Protein AF-A0A2R8FAB8-F1 (afdb_monomer)

Nearest PDB structures (foldseek):
  7tvb-assembly1_A  TM=4.512E-01  e=1.688E+00  Homo sapiens
  6mbz-assembly1_A  TM=2.996E-01  e=1.853E+00  Homo sapiens
  6xz6-assembly2_C  TM=2.967E-01  e=2.820E+00  Trypanosoma brucei brucei TREU927
  1g73-assembly2_B  TM=3.629E-01  e=8.642E+00  Homo sapiens
  7a0g-assembly1_DDD  TM=2.152E-01  e=8.642E+00  Serratia marcescens

Foldseek 3Di:
DDDDDPDPPPPPPPQDADDLVRLVVLVVLLVVLCVVLVVLLVVLVVLLVQLVVLVVQLVVCVVPPDPPDDNVPRRCVPRVVVSVCCCVVRNVVSNVSSVVSVVSSVVSLLSLLSNLLSVLVVVQVPDPHRDALQVSLVCCLPPSDRPPDDLVSLLVSLVSNLVPQDDCPDPPHDPNSVSNNSSSVVNSVCSPDDPVRVVVVVVVVVVVVVVVVVVVVD

pLDDT: mean 86.24, std 13.83, range [35.22, 96.88]

Organism: NCBI:txid1967782

Structure (mmCIF, N/CA/C/O backbone):
data_AF-A0A2R8FAB8-F1
#
_entry.id   AF-A0A2R8FAB8-F1
#
loop_
_atom_site.group_PDB
_atom_site.id
_atom_site.type_symbol
_atom_site.label_atom_id
_atom_site.label_alt_id
_atom_site.label_comp_id
_atom_site.label_asym_id
_atom_site.label_entity_id
_atom_site.label_seq_id
_atom_site.pdbx_PDB_ins_code
_atom_site.Cartn_x
_atom_site.Cartn_y
_atom_site.Cartn_z
_atom_site.occupancy
_atom_site.B_iso_or_equiv
_atom_site.auth_seq_id
_atom_site.auth_comp_id
_atom_site.auth_asym_id
_atom_site.auth_atom_id
_atom_site.pdbx_PDB_model_num
ATOM 1 N N . MET A 1 1 ? -48.109 36.298 0.499 1.00 40.44 1 MET A N 1
ATOM 2 C CA . MET A 1 1 ? -46.654 36.026 0.483 1.00 40.44 1 MET A CA 1
ATOM 3 C C . MET A 1 1 ? -46.392 34.860 1.421 1.00 40.44 1 MET A C 1
ATOM 5 O O . MET A 1 1 ? -46.511 35.024 2.625 1.00 40.44 1 MET A O 1
ATOM 9 N N . SER A 1 2 ? -46.184 33.667 0.863 1.00 39.06 2 SER A N 1
ATOM 10 C CA . SER A 1 2 ? -46.007 32.424 1.622 1.00 39.06 2 SER A CA 1
ATOM 11 C C . SER A 1 2 ? -44.523 32.219 1.913 1.00 39.06 2 SER A C 1
ATOM 13 O O . SER A 1 2 ? -43.733 32.092 0.981 1.00 39.06 2 SER A O 1
ATOM 15 N N . LEU A 1 3 ? -44.153 32.201 3.193 1.00 43.06 3 LEU A N 1
ATOM 16 C CA . LEU A 1 3 ? -42.821 31.818 3.657 1.00 43.06 3 LEU A CA 1
ATOM 17 C C . LEU A 1 3 ? -42.655 30.308 3.446 1.00 43.06 3 LEU A C 1
ATOM 19 O O . LEU A 1 3 ? -43.281 29.509 4.138 1.00 43.06 3 LEU A O 1
ATOM 23 N N . GLN A 1 4 ? -41.842 29.913 2.467 1.00 42.16 4 GLN A N 1
ATOM 24 C CA . GLN A 1 4 ? -41.362 28.535 2.378 1.00 42.16 4 GLN A CA 1
ATOM 25 C C . GLN A 1 4 ? -40.338 28.295 3.499 1.00 42.16 4 GLN A C 1
ATOM 27 O O . GLN A 1 4 ? -39.448 29.128 3.688 1.00 42.16 4 GLN A O 1
ATOM 32 N N . PRO A 1 5 ? -40.425 27.181 4.243 1.00 45.69 5 PRO A N 1
ATOM 33 C CA . PRO A 1 5 ? -39.396 26.835 5.208 1.00 45.69 5 PRO A CA 1
ATOM 34 C C . PRO A 1 5 ? -38.133 26.381 4.465 1.00 45.69 5 PRO A C 1
ATOM 36 O O . PRO A 1 5 ? -38.195 25.510 3.596 1.00 45.69 5 PRO A O 1
ATOM 39 N N . LEU A 1 6 ? -36.982 26.963 4.822 1.00 39.81 6 LEU A N 1
ATOM 40 C CA . LEU A 1 6 ? -35.672 26.446 4.428 1.00 39.81 6 LEU A CA 1
ATOM 41 C C . LEU A 1 6 ? -35.536 25.018 4.966 1.00 39.81 6 LEU A C 1
ATOM 43 O O . LEU A 1 6 ? -35.333 24.806 6.161 1.00 39.81 6 LEU A O 1
ATOM 47 N N . ILE A 1 7 ? -35.635 24.041 4.071 1.00 40.34 7 ILE A N 1
ATOM 48 C CA . ILE A 1 7 ? -35.189 22.677 4.326 1.00 40.34 7 ILE A CA 1
ATOM 49 C C . ILE A 1 7 ? -33.664 22.753 4.475 1.00 40.34 7 ILE A C 1
ATOM 51 O O . ILE A 1 7 ? -32.995 23.176 3.527 1.00 40.34 7 ILE A O 1
ATOM 55 N N . PRO A 1 8 ? -33.072 22.378 5.620 1.00 39.25 8 PRO A N 1
ATOM 56 C CA . PRO A 1 8 ? -31.629 22.260 5.690 1.00 39.25 8 PRO A CA 1
ATOM 57 C C . PRO A 1 8 ? -31.215 21.093 4.789 1.00 39.25 8 PRO A C 1
ATOM 59 O O . PRO A 1 8 ? -31.550 19.939 5.067 1.00 39.25 8 PRO A O 1
ATOM 62 N N . LEU A 1 9 ? -30.484 21.389 3.707 1.00 36.47 9 LEU A N 1
ATOM 63 C CA . LEU A 1 9 ? -29.701 20.385 2.991 1.00 36.47 9 LEU A CA 1
ATOM 64 C C . LEU A 1 9 ? -28.661 19.842 3.973 1.00 36.47 9 LEU A C 1
ATOM 66 O O . LEU A 1 9 ? -27.568 20.383 4.125 1.00 36.47 9 LEU A O 1
ATOM 70 N N . THR A 1 10 ? -29.009 18.766 4.666 1.00 35.22 10 THR A N 1
ATOM 71 C CA . THR A 1 10 ? -27.994 17.872 5.205 1.00 35.22 10 THR A CA 1
ATOM 72 C C . THR A 1 10 ? -27.324 17.232 3.994 1.00 35.22 10 THR A C 1
ATOM 74 O O . THR A 1 10 ? -28.021 16.639 3.167 1.00 35.22 10 THR A O 1
ATOM 77 N N . PRO A 1 11 ? -25.998 17.364 3.817 1.00 37.75 11 PRO A N 1
ATOM 78 C CA . PRO A 1 11 ? -25.326 16.610 2.783 1.00 37.75 11 PRO A CA 1
ATOM 79 C C . PRO A 1 11 ? -25.441 15.150 3.207 1.00 37.75 11 PRO A C 1
ATOM 81 O O . PRO A 1 11 ? -24.800 14.711 4.163 1.00 37.75 11 PRO A O 1
ATOM 84 N N . VAL A 1 12 ? -26.306 14.400 2.528 1.00 37.16 12 VAL A N 1
ATOM 85 C CA . VAL A 1 12 ? -26.276 12.943 2.572 1.00 37.16 12 VAL A CA 1
ATOM 86 C C . VAL A 1 12 ? -24.953 12.566 1.923 1.00 37.16 12 VAL A C 1
ATOM 88 O O . VAL A 1 12 ? -24.850 12.437 0.705 1.00 37.16 12 VAL A O 1
ATOM 91 N N . VAL A 1 13 ? -23.899 12.484 2.736 1.00 43.75 13 VAL A N 1
ATOM 92 C CA . VAL A 1 13 ? -22.636 11.897 2.315 1.00 43.75 13 VAL A CA 1
ATOM 93 C C . VAL A 1 13 ? -22.976 10.441 2.049 1.00 43.75 13 VAL A C 1
ATOM 95 O O . VAL A 1 13 ? -23.137 9.654 2.983 1.00 43.75 13 VAL A O 1
ATOM 98 N N . ASN A 1 14 ? -23.173 10.106 0.777 1.00 40.25 14 ASN A N 1
ATOM 99 C CA . ASN A 1 14 ? -23.334 8.737 0.323 1.00 40.25 14 ASN A CA 1
ATOM 100 C C . ASN A 1 14 ? -21.971 8.068 0.530 1.00 4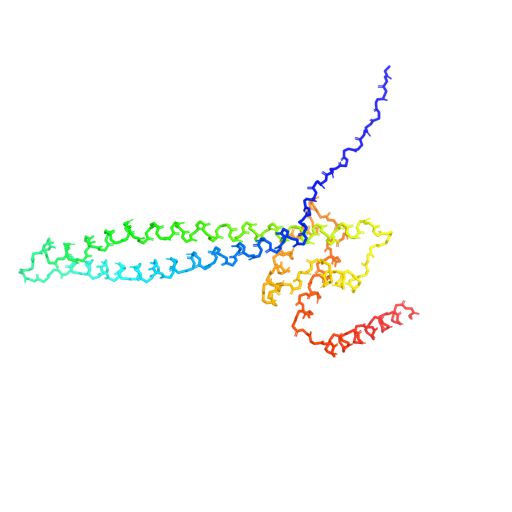0.25 14 ASN A C 1
ATOM 102 O O . ASN A 1 14 ? -21.082 8.114 -0.317 1.00 40.25 14 ASN A O 1
ATOM 106 N N . ARG A 1 15 ? -21.735 7.620 1.762 1.00 56.41 15 ARG A N 1
ATOM 107 C CA . ARG A 1 15 ? -20.476 7.023 2.178 1.00 56.41 15 ARG A CA 1
ATOM 108 C C . ARG A 1 15 ? -20.501 5.594 1.696 1.00 56.41 15 ARG A C 1
ATOM 110 O O . ARG A 1 15 ? -21.097 4.747 2.349 1.00 56.41 15 ARG A O 1
ATOM 117 N N . ASP A 1 16 ? -19.874 5.344 0.558 1.00 69.81 16 ASP A N 1
ATOM 118 C CA . ASP A 1 16 ? -19.682 3.980 0.089 1.00 69.81 16 ASP A CA 1
ATOM 119 C C . ASP A 1 16 ? -18.951 3.171 1.173 1.00 69.81 16 ASP A C 1
ATOM 121 O O . ASP A 1 16 ? -17.855 3.525 1.631 1.00 69.81 16 ASP A O 1
ATOM 125 N N . PHE A 1 17 ? -19.601 2.092 1.610 1.00 78.88 17 PHE A N 1
ATOM 126 C CA . PHE A 1 17 ? -19.030 1.080 2.487 1.00 78.88 17 PHE A CA 1
ATOM 127 C C . PHE A 1 17 ? -18.729 -0.141 1.632 1.00 78.88 17 PHE A C 1
ATOM 129 O O . PHE A 1 17 ? -19.625 -0.672 0.982 1.00 78.88 17 PHE A O 1
ATOM 136 N N . LEU A 1 18 ? -17.482 -0.599 1.654 1.00 87.44 18 LEU A N 1
ATOM 137 C CA . LEU A 1 18 ? -17.143 -1.886 1.071 1.00 87.44 18 LEU A CA 1
ATOM 138 C C . LEU A 1 18 ? -17.579 -2.994 2.023 1.00 87.44 18 LEU A C 1
ATOM 140 O O . LEU A 1 18 ? -17.260 -2.970 3.217 1.00 87.44 18 LEU A O 1
ATOM 144 N N . THR A 1 19 ? -18.252 -3.990 1.468 1.00 89.75 19 THR A N 1
ATOM 145 C CA . THR A 1 19 ? -18.496 -5.273 2.128 1.00 89.75 19 THR A CA 1
ATOM 146 C C . THR A 1 19 ? -17.177 -5.993 2.429 1.00 89.75 19 THR A C 1
ATOM 148 O O . THR A 1 19 ? -16.106 -5.646 1.912 1.00 89.75 19 THR A O 1
ATOM 151 N N . LYS A 1 20 ? -17.227 -7.017 3.291 1.00 90.88 20 LYS A N 1
ATOM 152 C CA . LYS A 1 20 ? -16.039 -7.807 3.647 1.00 90.88 20 LYS A CA 1
ATOM 153 C C . LYS A 1 20 ? -15.420 -8.436 2.393 1.00 90.88 20 LYS A C 1
ATOM 155 O O . LYS A 1 20 ? -14.203 -8.418 2.222 1.00 90.88 20 LYS A O 1
ATOM 160 N N . GLU A 1 21 ? -16.269 -8.945 1.513 1.00 92.50 21 GLU A N 1
ATOM 161 C CA . GLU A 1 21 ? -15.925 -9.614 0.265 1.00 92.50 21 GLU A CA 1
ATOM 162 C C . GLU A 1 21 ? -15.237 -8.645 -0.703 1.00 92.50 21 GLU A C 1
ATOM 164 O O . GLU A 1 21 ? -14.171 -8.954 -1.232 1.00 92.50 21 GLU A O 1
ATOM 169 N N . GLU A 1 22 ? -15.770 -7.431 -0.862 1.00 93.25 22 GLU A N 1
ATOM 170 C CA . GLU A 1 22 ? -15.160 -6.401 -1.712 1.00 93.25 22 GLU A CA 1
ATOM 171 C C . GLU A 1 22 ? -13.814 -5.911 -1.170 1.00 93.25 22 GLU A C 1
ATOM 173 O O . GLU A 1 22 ? -12.892 -5.629 -1.939 1.00 93.25 22 GLU A O 1
ATOM 178 N N . LYS A 1 23 ? -13.667 -5.824 0.157 1.00 92.75 23 LYS A N 1
ATOM 179 C CA . LYS A 1 23 ? -12.387 -5.507 0.803 1.00 92.75 23 LYS A CA 1
ATOM 180 C C . LYS A 1 23 ? -11.342 -6.598 0.519 1.00 92.75 23 LYS A C 1
ATOM 182 O O . LYS A 1 23 ? -10.204 -6.277 0.164 1.00 92.75 23 LYS A O 1
ATOM 187 N N . ILE A 1 24 ? -11.729 -7.874 0.607 1.00 93.62 24 ILE A N 1
ATOM 188 C CA . ILE A 1 24 ? -10.862 -9.014 0.262 1.00 93.62 24 ILE A CA 1
ATOM 189 C C . ILE A 1 24 ? -10.480 -8.985 -1.223 1.00 93.62 24 ILE A C 1
ATOM 191 O O . ILE A 1 24 ? -9.297 -9.115 -1.539 1.00 93.62 24 ILE A O 1
ATOM 195 N N . ASP A 1 25 ? -11.438 -8.760 -2.123 1.00 94.94 25 ASP A N 1
ATOM 196 C CA . ASP A 1 25 ? -11.181 -8.633 -3.563 1.00 94.94 25 ASP A CA 1
ATOM 197 C C . ASP A 1 25 ? -10.199 -7.487 -3.858 1.00 94.94 25 ASP A C 1
ATOM 199 O O . ASP A 1 25 ? -9.205 -7.675 -4.564 1.00 94.94 25 ASP A O 1
ATOM 203 N N . CYS A 1 26 ? -10.385 -6.320 -3.231 1.00 93.50 26 CYS A N 1
ATOM 204 C CA . CYS A 1 26 ? -9.440 -5.210 -3.353 1.00 93.50 26 CYS A CA 1
ATOM 205 C C . CYS A 1 26 ? -8.031 -5.604 -2.879 1.00 93.50 26 CYS A C 1
ATOM 207 O O . CYS A 1 26 ? -7.046 -5.254 -3.530 1.00 93.50 26 CYS A O 1
ATOM 209 N N . TYR A 1 27 ? -7.907 -6.349 -1.777 1.00 94.12 27 TYR A N 1
ATOM 210 C CA . TYR A 1 27 ? -6.612 -6.833 -1.290 1.00 94.12 27 TYR A CA 1
ATOM 211 C C . TYR A 1 27 ? -5.944 -7.820 -2.258 1.00 94.12 27 TYR A C 1
ATOM 213 O O . TYR A 1 27 ? -4.747 -7.697 -2.539 1.00 94.12 27 TYR A O 1
ATOM 221 N N . GLN A 1 28 ? -6.707 -8.758 -2.820 1.00 94.62 28 GLN A N 1
ATOM 222 C CA . GLN A 1 28 ? -6.200 -9.696 -3.824 1.00 94.62 28 GLN A CA 1
ATOM 223 C C . GLN A 1 28 ? -5.750 -8.965 -5.094 1.00 94.62 28 GLN A C 1
ATOM 225 O O . GLN A 1 28 ? -4.657 -9.230 -5.605 1.00 94.62 28 GLN A O 1
ATOM 230 N N . LYS A 1 29 ? -6.530 -7.981 -5.557 1.00 94.75 29 LYS A N 1
ATOM 231 C CA . LYS A 1 29 ? -6.167 -7.115 -6.686 1.00 94.75 29 LYS A CA 1
ATOM 232 C C . LYS A 1 29 ? -4.899 -6.319 -6.406 1.00 94.75 29 LYS A C 1
ATOM 234 O O . LYS A 1 29 ? -4.009 -6.309 -7.251 1.00 94.75 29 LYS A O 1
ATOM 239 N N . VAL A 1 30 ? -4.753 -5.728 -5.218 1.00 93.44 30 VAL A N 1
ATOM 240 C CA . VAL A 1 30 ? -3.507 -5.047 -4.825 1.00 93.44 30 VAL A CA 1
ATOM 241 C C . VAL A 1 30 ? -2.313 -5.989 -4.953 1.00 93.44 30 VAL A C 1
ATOM 243 O O . VAL A 1 30 ? -1.309 -5.619 -5.560 1.00 93.44 30 VAL A O 1
ATOM 246 N N . SER A 1 31 ? -2.423 -7.206 -4.417 1.00 91.31 31 SER A N 1
ATOM 247 C CA . SER A 1 31 ? -1.354 -8.203 -4.514 1.00 91.31 31 SER A CA 1
ATOM 248 C C . SER A 1 31 ? -1.024 -8.526 -5.976 1.00 91.31 31 SER A C 1
ATOM 250 O O . SER A 1 31 ? 0.136 -8.456 -6.377 1.00 91.31 31 SER A O 1
ATOM 252 N N . SER A 1 32 ? -2.041 -8.783 -6.803 1.00 93.69 32 SER A N 1
ATOM 253 C CA . SER A 1 32 ? -1.890 -9.040 -8.243 1.00 93.69 32 SER A CA 1
ATOM 254 C C . SER A 1 32 ? -1.175 -7.899 -8.976 1.00 93.69 32 SER A C 1
ATOM 256 O O . SER A 1 32 ? -0.203 -8.132 -9.698 1.00 93.69 32 SER A O 1
ATOM 258 N N . HIS A 1 33 ? -1.598 -6.648 -8.763 1.00 92.44 33 HIS A N 1
ATOM 259 C CA . HIS A 1 33 ? -0.972 -5.497 -9.411 1.00 92.44 33 HIS A CA 1
ATOM 260 C C . HIS A 1 33 ? 0.469 -5.279 -8.940 1.00 92.44 33 HIS A C 1
ATOM 262 O O . HIS A 1 33 ? 1.308 -4.917 -9.763 1.00 92.44 33 HIS A O 1
ATOM 268 N N . LEU A 1 34 ? 0.783 -5.541 -7.666 1.00 89.94 34 LEU A N 1
ATOM 269 C CA . LEU A 1 34 ? 2.161 -5.500 -7.169 1.00 89.94 34 LEU A CA 1
ATOM 270 C C . LEU A 1 34 ? 3.031 -6.564 -7.845 1.00 89.94 34 LEU A C 1
ATOM 272 O O . LEU A 1 34 ? 4.114 -6.239 -8.324 1.00 89.94 34 LEU A O 1
ATOM 276 N N . TRP A 1 35 ? 2.545 -7.803 -7.948 1.00 91.31 35 TRP A N 1
ATOM 277 C CA . TRP A 1 35 ? 3.277 -8.900 -8.590 1.00 91.31 35 TRP A CA 1
ATOM 278 C C . TRP A 1 35 ? 3.488 -8.700 -10.094 1.00 91.31 35 TRP A C 1
ATOM 280 O O . TRP A 1 35 ? 4.467 -9.202 -10.636 1.00 91.31 35 TRP A O 1
ATOM 290 N N . ARG A 1 36 ? 2.616 -7.944 -10.768 1.00 90.94 36 ARG A N 1
ATOM 291 C CA . ARG A 1 36 ? 2.768 -7.607 -12.194 1.00 90.94 36 ARG A CA 1
ATOM 292 C C . ARG A 1 36 ? 3.621 -6.361 -12.430 1.00 90.94 36 ARG A C 1
ATOM 294 O O . ARG A 1 36 ? 4.444 -6.350 -13.340 1.00 90.94 36 ARG A O 1
ATOM 301 N N . GLY A 1 37 ? 3.433 -5.316 -11.626 1.00 91.25 37 GLY A N 1
ATOM 302 C CA . GLY A 1 37 ? 4.106 -4.028 -11.809 1.00 91.25 37 GLY A CA 1
ATOM 303 C C . GLY A 1 37 ? 5.525 -3.979 -11.242 1.00 91.25 37 GLY A C 1
ATOM 304 O O . GLY A 1 37 ? 6.394 -3.345 -11.837 1.00 91.25 37 GLY A O 1
ATOM 305 N N . ALA A 1 38 ? 5.793 -4.650 -10.115 1.00 92.19 38 ALA A N 1
ATOM 306 C CA . ALA A 1 38 ? 7.100 -4.574 -9.459 1.00 92.19 38 ALA A CA 1
ATOM 307 C C . ALA A 1 38 ? 8.241 -5.181 -10.297 1.00 92.19 38 ALA A C 1
ATOM 309 O O . ALA A 1 38 ? 9.268 -4.514 -10.424 1.00 92.19 38 ALA A O 1
ATOM 310 N N . PRO A 1 39 ? 8.093 -6.365 -10.930 1.00 94.94 39 PRO A N 1
ATOM 311 C CA . PRO A 1 39 ? 9.134 -6.889 -11.813 1.00 94.94 39 PRO A CA 1
ATOM 312 C C . PRO A 1 39 ? 9.422 -5.950 -12.988 1.00 94.94 39 PRO A C 1
ATOM 314 O O . PRO A 1 39 ? 10.584 -5.687 -13.282 1.00 94.94 39 PRO A O 1
ATOM 317 N N . ALA A 1 40 ? 8.381 -5.374 -13.600 1.00 92.94 40 ALA A N 1
ATOM 318 C CA . ALA A 1 40 ? 8.538 -4.415 -14.691 1.00 92.94 40 ALA A CA 1
ATOM 319 C C . ALA A 1 40 ? 9.322 -3.166 -14.253 1.00 92.94 40 ALA A C 1
ATOM 321 O O . ALA A 1 40 ? 10.225 -2.737 -14.967 1.00 92.94 40 ALA A O 1
ATOM 322 N N . ALA A 1 41 ? 9.041 -2.632 -13.058 1.00 94.00 41 ALA A N 1
ATOM 323 C CA . ALA A 1 41 ? 9.785 -1.506 -12.490 1.00 94.00 41 ALA A CA 1
ATOM 324 C C . ALA A 1 41 ? 11.265 -1.848 -12.247 1.00 94.00 41 ALA A C 1
ATOM 326 O O . ALA A 1 41 ? 12.145 -1.053 -12.568 1.00 94.00 41 ALA A O 1
ATOM 327 N N . ILE A 1 42 ? 11.544 -3.038 -11.700 1.00 95.88 42 ILE A N 1
ATOM 328 C CA . ILE A 1 42 ? 12.913 -3.503 -11.428 1.00 95.88 42 ILE A CA 1
ATOM 329 C C . ILE A 1 42 ? 13.687 -3.666 -12.740 1.00 95.88 42 ILE A C 1
ATOM 331 O O . ILE A 1 42 ? 14.794 -3.145 -12.864 1.00 95.88 42 ILE A O 1
ATOM 335 N N . CYS A 1 43 ? 13.099 -4.330 -13.739 1.00 95.62 43 CYS A N 1
ATOM 336 C CA . CYS A 1 43 ? 13.709 -4.480 -15.059 1.00 95.62 43 CYS A CA 1
ATOM 337 C C . CYS A 1 43 ? 13.962 -3.122 -15.725 1.00 95.62 43 CYS A C 1
ATOM 339 O O . CYS A 1 43 ? 15.053 -2.898 -16.247 1.00 95.62 43 CYS A O 1
ATOM 341 N N . ALA A 1 44 ? 12.996 -2.199 -15.661 1.00 95.00 44 ALA A N 1
ATOM 342 C CA . ALA A 1 44 ? 13.158 -0.850 -16.194 1.00 95.00 44 ALA A CA 1
ATOM 343 C C . ALA A 1 44 ? 14.315 -0.103 -15.519 1.00 95.00 44 ALA A C 1
ATOM 345 O O . ALA A 1 44 ? 15.111 0.529 -16.207 1.00 95.00 44 ALA A O 1
ATOM 346 N N . ALA A 1 45 ? 14.441 -0.203 -14.191 1.00 96.25 45 ALA A N 1
ATOM 347 C CA . ALA A 1 45 ? 15.515 0.438 -13.439 1.00 96.25 45 ALA A CA 1
ATOM 348 C C . ALA A 1 45 ? 16.896 -0.126 -13.804 1.00 96.25 45 ALA A C 1
ATOM 350 O O . ALA A 1 45 ? 17.828 0.641 -14.030 1.00 96.25 45 ALA A O 1
ATOM 351 N N . ILE A 1 46 ? 17.023 -1.452 -13.918 1.00 96.88 46 ILE A N 1
ATOM 352 C CA . ILE A 1 46 ? 18.276 -2.104 -14.327 1.00 96.88 46 ILE A CA 1
ATOM 353 C C . ILE A 1 46 ? 18.680 -1.648 -15.735 1.00 96.88 46 ILE A C 1
ATOM 355 O O . ILE A 1 46 ? 19.809 -1.211 -15.946 1.00 96.88 46 ILE A O 1
ATOM 359 N N . LEU A 1 47 ? 17.751 -1.694 -16.695 1.00 96.12 47 LEU A N 1
ATOM 360 C CA . LEU A 1 47 ? 18.012 -1.264 -18.071 1.00 96.12 47 LEU A CA 1
ATOM 361 C C . LEU A 1 47 ? 18.339 0.228 -18.166 1.00 96.12 47 LEU A C 1
ATOM 363 O O . LEU A 1 47 ? 19.213 0.614 -18.940 1.00 96.12 47 LEU A O 1
ATOM 367 N N . LEU A 1 48 ? 17.683 1.064 -17.358 1.00 95.69 48 LEU A N 1
ATOM 368 C CA . LEU A 1 48 ? 17.980 2.491 -17.283 1.00 95.69 48 LEU A CA 1
ATOM 369 C C . LEU A 1 48 ? 19.423 2.739 -16.835 1.00 95.69 48 LEU A C 1
ATOM 371 O O . LEU A 1 48 ? 20.094 3.582 -17.422 1.00 95.69 48 LEU A O 1
ATOM 375 N N . VAL A 1 49 ? 19.918 1.990 -15.845 1.00 96.19 49 VAL A N 1
ATOM 376 C CA . VAL A 1 49 ? 21.315 2.091 -15.397 1.00 96.19 49 VAL A CA 1
ATOM 377 C C . VAL A 1 49 ? 22.273 1.779 -16.547 1.00 96.19 49 VAL A C 1
ATOM 379 O O . VAL A 1 49 ? 23.190 2.559 -16.793 1.00 96.19 49 VAL A O 1
ATOM 382 N N . PHE A 1 50 ? 22.032 0.708 -17.309 1.00 93.31 50 PHE A N 1
ATOM 383 C CA . PHE A 1 50 ? 22.844 0.395 -18.490 1.00 93.31 50 PHE A CA 1
ATOM 384 C C . PHE A 1 50 ? 22.782 1.489 -19.562 1.00 93.31 50 PHE A C 1
ATOM 386 O O . PHE A 1 50 ? 23.823 1.857 -20.104 1.00 93.31 50 PHE A O 1
ATOM 393 N N . CYS A 1 51 ? 21.599 2.057 -19.825 1.00 93.31 51 CYS A N 1
ATOM 394 C CA . CYS A 1 51 ? 21.460 3.182 -20.753 1.00 93.31 51 CYS A CA 1
ATOM 395 C C . CYS A 1 51 ? 22.287 4.383 -20.283 1.00 93.31 51 CYS A C 1
ATOM 397 O O . CYS A 1 51 ? 23.009 4.972 -21.078 1.00 93.31 51 CYS A O 1
ATOM 399 N N . ILE A 1 52 ? 22.224 4.728 -18.993 1.00 94.38 52 ILE A N 1
ATOM 400 C CA . ILE A 1 52 ? 22.998 5.834 -18.414 1.00 94.38 52 ILE A CA 1
ATOM 401 C C . ILE A 1 52 ? 24.500 5.589 -18.588 1.00 94.38 52 ILE A C 1
ATOM 403 O O . ILE A 1 52 ? 25.206 6.493 -19.028 1.00 94.38 52 ILE A O 1
ATOM 407 N N . PHE A 1 53 ? 24.989 4.378 -18.307 1.00 94.31 53 PHE A N 1
ATOM 408 C CA . PHE A 1 53 ? 26.395 4.036 -18.539 1.00 94.31 53 PHE A CA 1
ATOM 409 C C . PHE A 1 53 ? 26.794 4.192 -20.009 1.00 94.31 53 PHE A C 1
ATOM 411 O O . PHE A 1 53 ? 27.814 4.817 -20.292 1.00 94.31 53 PHE A O 1
ATOM 418 N N . GLY A 1 54 ? 25.983 3.684 -20.941 1.00 91.12 54 GLY A N 1
ATOM 419 C CA . GLY A 1 54 ? 26.239 3.826 -22.375 1.00 91.12 54 GLY A CA 1
ATOM 420 C C . GLY A 1 54 ? 26.227 5.285 -22.842 1.00 91.12 54 GLY A C 1
ATOM 421 O O . GLY A 1 54 ? 27.104 5.692 -23.601 1.00 91.12 54 GLY A O 1
ATOM 422 N N . PHE A 1 55 ? 25.307 6.104 -22.325 1.00 91.06 55 PHE A N 1
ATOM 423 C CA . PHE A 1 55 ? 25.281 7.545 -22.587 1.00 91.06 55 PHE A CA 1
ATOM 424 C C . PHE A 1 55 ? 26.516 8.262 -22.051 1.00 91.06 55 PHE A C 1
ATOM 426 O O . PHE A 1 55 ? 27.090 9.077 -22.767 1.00 91.06 55 PHE A O 1
ATOM 433 N N . ILE A 1 56 ? 26.935 7.968 -20.817 1.00 91.62 56 ILE A N 1
ATOM 434 C CA . ILE A 1 56 ? 28.117 8.591 -20.210 1.00 91.62 56 ILE A CA 1
ATOM 435 C C . ILE A 1 56 ? 29.375 8.205 -20.990 1.00 91.62 56 ILE A C 1
ATOM 437 O O . ILE A 1 56 ? 30.148 9.086 -21.354 1.00 91.62 56 ILE A O 1
ATOM 441 N N . LEU A 1 57 ? 29.563 6.917 -21.293 1.00 89.06 57 LEU A N 1
ATOM 442 C CA . LEU A 1 57 ? 30.705 6.446 -22.081 1.00 89.06 57 LEU A CA 1
ATOM 443 C C . LEU A 1 57 ? 30.726 7.086 -23.471 1.00 89.06 57 LEU A C 1
ATOM 445 O O . LEU A 1 57 ? 31.753 7.625 -23.879 1.00 89.06 57 LEU A O 1
ATOM 449 N N . GLY A 1 58 ? 29.583 7.104 -24.162 1.00 87.06 58 GLY A N 1
ATOM 450 C CA . GLY A 1 58 ? 29.452 7.768 -25.456 1.00 87.06 58 GLY A CA 1
ATOM 451 C C . GLY A 1 58 ? 29.767 9.264 -25.382 1.00 87.06 58 GLY A C 1
ATOM 452 O O . GLY A 1 58 ? 30.514 9.773 -26.210 1.00 87.06 58 GLY A O 1
ATOM 453 N N . ALA A 1 59 ? 29.261 9.971 -24.369 1.00 86.94 59 ALA A N 1
ATOM 454 C CA . ALA A 1 59 ? 29.513 11.400 -24.186 1.00 86.94 59 ALA A CA 1
ATOM 455 C C . ALA A 1 59 ? 30.990 11.711 -23.887 1.00 86.94 59 ALA A C 1
ATOM 457 O O . ALA A 1 59 ? 31.534 12.667 -24.437 1.00 86.94 59 ALA A O 1
ATOM 458 N N . VAL A 1 60 ? 31.655 10.897 -23.059 1.00 87.88 60 VAL A N 1
ATOM 459 C CA . VAL A 1 60 ? 33.092 11.039 -22.768 1.00 87.88 60 VAL A CA 1
ATOM 460 C C . VAL A 1 60 ? 33.923 10.828 -24.033 1.00 87.88 60 VAL A C 1
ATOM 462 O O . VAL A 1 60 ? 34.788 11.647 -24.336 1.00 87.88 60 VAL A O 1
ATOM 465 N N . LEU A 1 61 ? 33.626 9.780 -24.805 1.00 85.44 61 LEU A N 1
ATOM 466 C CA . LEU A 1 61 ? 34.327 9.477 -26.056 1.00 85.44 61 LEU A CA 1
ATOM 467 C C . LEU A 1 61 ? 34.079 10.531 -27.151 1.00 85.44 61 LEU A C 1
ATOM 469 O O . LEU A 1 61 ? 34.955 10.755 -27.981 1.00 85.44 61 LEU A O 1
ATOM 473 N N . LEU A 1 62 ? 32.924 11.212 -27.145 1.00 83.50 62 LEU A N 1
ATOM 474 C CA . LEU A 1 62 ? 32.676 12.370 -28.015 1.00 83.50 62 LEU A CA 1
ATOM 475 C C . LEU A 1 62 ? 33.494 13.602 -27.607 1.00 83.50 62 LEU A C 1
ATOM 477 O O . LEU A 1 62 ? 33.930 14.355 -28.474 1.00 83.50 62 LEU A O 1
ATOM 481 N N . GLY A 1 63 ? 33.667 13.833 -26.303 1.00 81.25 63 GLY A N 1
ATOM 482 C CA . GLY A 1 63 ? 34.398 14.990 -25.777 1.00 81.25 63 GLY A CA 1
ATOM 483 C C . GLY A 1 63 ? 35.921 14.859 -25.864 1.00 81.25 63 GLY A C 1
ATOM 484 O O . GLY A 1 63 ? 36.613 15.870 -25.944 1.00 81.25 63 GLY A O 1
ATOM 485 N N . ALA A 1 64 ? 36.436 13.629 -25.868 1.00 78.62 64 ALA A N 1
ATOM 486 C CA . ALA A 1 64 ? 37.855 13.314 -26.009 1.00 78.62 64 ALA A CA 1
ATOM 487 C C . ALA A 1 64 ? 38.045 12.185 -27.041 1.00 78.62 64 ALA A C 1
ATOM 489 O O . ALA A 1 64 ? 38.323 11.043 -26.660 1.00 78.62 64 ALA A O 1
ATOM 490 N N . PRO A 1 65 ? 37.854 12.471 -28.343 1.00 72.88 65 PRO A N 1
ATOM 491 C CA . PRO A 1 65 ? 38.008 11.464 -29.381 1.00 72.88 65 PRO A CA 1
ATOM 492 C C . PRO A 1 65 ? 39.468 11.008 -29.441 1.00 72.88 65 PRO A C 1
ATOM 494 O O . PRO A 1 65 ? 40.387 11.824 -29.512 1.00 72.88 65 PRO A O 1
ATOM 497 N N . LEU A 1 66 ? 39.681 9.696 -29.404 1.00 74.06 66 LEU A N 1
ATOM 498 C CA . LEU A 1 66 ? 41.001 9.104 -29.605 1.00 74.06 66 LEU A CA 1
ATOM 499 C C . LEU A 1 66 ? 41.447 9.345 -31.058 1.00 74.06 66 LEU A C 1
ATOM 501 O O . LEU A 1 66 ? 40.634 9.288 -31.984 1.00 74.06 66 LEU A O 1
ATOM 505 N N . GLU A 1 67 ? 42.731 9.626 -31.272 1.00 77.50 67 GLU A N 1
ATOM 506 C CA . GLU A 1 67 ? 43.263 9.849 -32.620 1.00 77.50 67 GLU A CA 1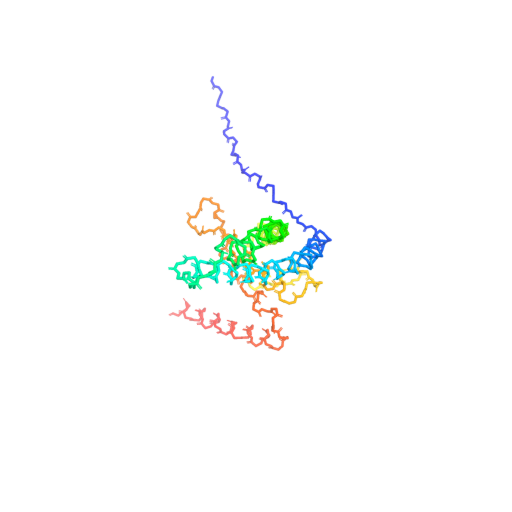
ATOM 507 C C . GLU A 1 67 ? 43.030 8.618 -33.512 1.00 77.50 67 GLU A C 1
ATOM 509 O O . GLU A 1 67 ? 43.325 7.488 -33.128 1.00 77.50 67 GLU A O 1
ATOM 514 N N . GLY A 1 68 ? 42.483 8.840 -34.711 1.00 73.94 68 GLY A N 1
ATOM 515 C CA . GLY A 1 68 ? 42.194 7.782 -35.688 1.00 73.94 68 GLY A CA 1
ATOM 516 C C . GLY A 1 68 ? 40.835 7.086 -35.539 1.00 73.94 68 GLY A C 1
ATOM 517 O O . GLY A 1 68 ? 40.515 6.240 -36.369 1.00 73.94 68 GLY A O 1
ATOM 518 N N . VAL A 1 69 ? 40.022 7.456 -34.545 1.00 75.38 69 VAL A N 1
ATOM 519 C CA . VAL A 1 69 ? 38.704 6.850 -34.286 1.00 75.38 69 VAL A CA 1
ATOM 520 C C . VAL A 1 69 ? 37.601 7.494 -35.125 1.00 75.38 69 VAL A C 1
ATOM 522 O O . VAL A 1 69 ? 37.414 8.715 -35.131 1.00 75.38 69 VAL A O 1
ATOM 525 N N . SER A 1 70 ? 36.797 6.670 -35.800 1.00 82.81 70 SER A N 1
ATOM 526 C CA . SER A 1 70 ? 35.578 7.129 -36.467 1.00 82.81 70 SER A CA 1
ATOM 527 C C . SER A 1 70 ? 34.472 7.373 -35.443 1.00 82.81 70 SER A C 1
ATOM 529 O O . SER A 1 70 ? 33.803 6.446 -34.996 1.00 82.81 70 SER A O 1
ATOM 531 N N . ILE A 1 71 ? 34.215 8.640 -35.113 1.00 82.62 71 ILE A N 1
ATOM 532 C CA . ILE A 1 71 ? 33.186 9.047 -34.139 1.00 82.62 71 ILE A CA 1
ATOM 533 C C . ILE A 1 71 ? 31.823 8.379 -34.408 1.00 82.62 71 ILE A C 1
ATOM 535 O O . ILE A 1 71 ? 31.133 7.945 -33.485 1.00 82.62 71 ILE A O 1
ATOM 539 N N . ILE A 1 72 ? 31.431 8.262 -35.678 1.00 83.19 72 ILE A N 1
ATOM 540 C CA . ILE A 1 72 ? 30.149 7.661 -36.062 1.00 83.19 72 ILE A CA 1
ATOM 541 C C . ILE A 1 72 ? 30.133 6.165 -35.730 1.00 83.19 72 ILE A C 1
ATOM 543 O O . ILE A 1 72 ? 29.238 5.711 -35.020 1.00 83.19 72 ILE A O 1
ATOM 547 N N . ASN A 1 73 ? 31.121 5.412 -36.215 1.00 83.81 73 ASN A N 1
ATOM 548 C CA . ASN A 1 73 ? 31.116 3.949 -36.139 1.00 83.81 73 ASN A CA 1
ATOM 549 C C . ASN A 1 73 ? 31.602 3.408 -34.791 1.00 83.81 73 ASN A C 1
ATOM 551 O O . ASN A 1 73 ? 31.216 2.310 -34.404 1.00 83.81 73 ASN A O 1
ATOM 555 N N . GLU A 1 74 ? 32.431 4.165 -34.079 1.00 82.19 74 GLU A N 1
ATOM 556 C CA . GLU A 1 74 ? 33.113 3.707 -32.865 1.00 82.19 74 GLU A CA 1
ATOM 557 C C . GLU A 1 74 ? 32.559 4.353 -31.589 1.00 82.19 74 GLU A C 1
ATOM 559 O O . GLU A 1 74 ? 32.768 3.826 -30.497 1.00 82.19 74 GLU A O 1
ATOM 564 N N . VAL A 1 75 ? 31.798 5.453 -31.703 1.00 81.75 75 VAL A N 1
ATOM 565 C CA . VAL A 1 75 ? 31.207 6.146 -30.545 1.00 81.75 75 VAL A CA 1
ATOM 566 C C . VAL A 1 75 ? 29.682 6.209 -30.623 1.00 81.75 75 VAL A C 1
ATOM 568 O O . VAL A 1 75 ? 28.990 5.702 -29.737 1.00 81.75 75 VAL A O 1
ATOM 571 N N . ILE A 1 76 ? 29.130 6.790 -31.691 1.00 84.19 76 ILE A N 1
ATOM 572 C CA . ILE A 1 76 ? 27.681 7.015 -31.815 1.00 84.19 76 ILE A CA 1
ATOM 573 C C . ILE A 1 76 ? 26.926 5.693 -31.994 1.00 84.19 76 ILE A C 1
ATOM 575 O O . ILE A 1 76 ? 26.000 5.407 -31.233 1.00 84.19 76 ILE A O 1
ATOM 579 N N . LEU A 1 77 ? 27.320 4.889 -32.983 1.00 86.00 77 LEU A N 1
ATOM 580 C CA . LEU A 1 77 ? 26.645 3.641 -33.337 1.00 86.00 77 LEU A CA 1
ATOM 581 C C . LEU A 1 77 ? 26.698 2.556 -32.237 1.00 86.00 77 LEU A C 1
ATOM 583 O O . LEU A 1 77 ? 25.679 1.896 -32.045 1.00 86.00 77 LEU A O 1
ATOM 587 N N . PRO A 1 78 ? 27.810 2.353 -31.501 1.00 86.88 78 PRO A N 1
ATOM 588 C CA . PRO A 1 78 ? 27.880 1.302 -30.484 1.00 86.88 78 PRO A CA 1
ATOM 589 C C . PRO A 1 78 ? 27.384 1.732 -29.098 1.00 86.88 78 PRO A C 1
ATOM 591 O O . PRO A 1 78 ? 26.917 0.879 -28.345 1.00 86.88 78 PRO A O 1
ATOM 594 N N . TRP A 1 79 ? 27.449 3.022 -28.745 1.00 88.38 79 TRP A N 1
ATOM 595 C CA . TRP A 1 79 ? 27.117 3.473 -27.386 1.00 88.38 79 TRP A CA 1
ATOM 596 C C . TRP A 1 79 ? 25.846 4.311 -27.331 1.00 88.38 79 TRP A C 1
ATOM 598 O O . TRP A 1 79 ? 24.910 3.970 -26.604 1.00 88.38 79 TRP A O 1
ATOM 608 N N . LEU A 1 80 ? 25.777 5.392 -28.112 1.00 87.94 80 LEU A N 1
ATOM 609 C CA . LEU A 1 80 ? 24.673 6.348 -28.012 1.00 87.94 80 LEU A CA 1
ATOM 610 C C . LEU A 1 80 ? 23.388 5.810 -28.641 1.00 87.94 80 LEU A C 1
ATOM 612 O O . LEU A 1 80 ? 22.348 5.814 -27.987 1.00 87.94 80 LEU A O 1
ATOM 616 N N . VAL A 1 81 ? 23.451 5.301 -29.874 1.00 91.62 81 VAL A N 1
ATOM 617 C CA . VAL A 1 81 ? 22.266 4.793 -30.584 1.00 91.62 81 VAL A CA 1
ATOM 618 C C . VAL A 1 81 ? 21.602 3.634 -29.826 1.00 91.62 81 VAL A C 1
ATOM 620 O O . VAL A 1 81 ? 20.398 3.725 -29.577 1.00 91.62 81 VAL A O 1
ATOM 623 N N . PRO A 1 82 ? 22.318 2.587 -29.370 1.00 91.00 82 PRO A N 1
ATOM 624 C CA . PRO A 1 82 ? 21.692 1.485 -28.647 1.00 91.00 82 PRO A CA 1
ATOM 625 C C . PRO A 1 82 ? 21.114 1.936 -27.304 1.00 91.00 82 PRO A C 1
ATOM 627 O O . PRO A 1 82 ? 20.024 1.502 -26.942 1.00 91.00 82 PRO A O 1
ATOM 630 N N . SER A 1 83 ? 21.777 2.862 -26.600 1.00 92.19 83 SER A N 1
ATOM 631 C CA . SER A 1 83 ? 21.268 3.414 -25.335 1.00 92.19 83 SER A CA 1
ATOM 632 C C . SER A 1 83 ? 19.972 4.202 -25.532 1.00 92.19 83 SER A C 1
ATOM 634 O O . SER A 1 83 ? 19.017 4.010 -24.779 1.00 92.19 83 SER A O 1
ATOM 636 N N . VAL A 1 84 ? 19.898 5.042 -26.573 1.00 93.75 84 VAL A N 1
ATOM 637 C CA . VAL A 1 84 ? 18.668 5.763 -26.946 1.00 93.75 84 VAL A CA 1
ATOM 638 C C . VAL A 1 84 ? 17.557 4.772 -27.299 1.00 93.75 84 VAL A C 1
ATOM 640 O O . VAL A 1 84 ? 16.435 4.903 -26.809 1.00 93.75 84 VAL A O 1
ATOM 643 N N . LEU A 1 85 ? 17.857 3.765 -28.123 1.00 94.88 85 LEU A N 1
ATOM 644 C CA . LEU A 1 85 ? 16.866 2.787 -28.572 1.00 94.88 85 LEU A CA 1
ATOM 645 C C . LEU A 1 85 ? 16.330 1.937 -27.417 1.00 94.88 85 LEU A C 1
ATOM 647 O O . LEU A 1 85 ? 15.116 1.803 -27.287 1.00 94.88 85 LEU A O 1
ATOM 651 N N . VAL A 1 86 ? 17.196 1.412 -26.545 1.00 95.12 86 VAL A N 1
ATOM 652 C CA . VAL A 1 86 ? 16.772 0.653 -25.354 1.00 95.12 86 VAL A CA 1
ATOM 653 C C . VAL A 1 86 ? 15.940 1.536 -24.426 1.00 95.12 86 VAL A C 1
ATOM 655 O O . VAL A 1 86 ? 14.910 1.092 -23.910 1.00 95.12 86 VAL A O 1
ATOM 658 N N . PHE A 1 87 ? 16.334 2.798 -24.247 1.00 95.12 87 PHE A N 1
ATOM 659 C CA . PHE A 1 87 ? 15.578 3.730 -23.422 1.00 95.12 87 PHE A CA 1
ATOM 660 C C . PHE A 1 87 ? 14.158 3.956 -23.967 1.00 95.12 87 PHE A C 1
ATOM 662 O O . PHE A 1 87 ? 13.177 3.777 -23.242 1.00 95.12 87 PHE A O 1
ATOM 669 N N . ILE A 1 88 ? 14.040 4.304 -25.251 1.00 96.38 88 ILE A N 1
ATOM 670 C CA . ILE A 1 88 ? 12.755 4.643 -25.878 1.00 96.38 88 ILE A CA 1
ATOM 671 C C . ILE A 1 88 ? 11.863 3.407 -26.027 1.00 96.38 88 ILE A C 1
ATOM 673 O O . ILE A 1 88 ? 10.675 3.472 -25.720 1.00 96.38 88 ILE A O 1
ATOM 677 N N . LEU A 1 89 ? 12.415 2.287 -26.496 1.00 96.44 89 LEU A N 1
ATOM 678 C CA . LEU A 1 89 ? 11.623 1.117 -26.879 1.00 96.44 89 LEU A CA 1
ATOM 679 C C . LEU A 1 89 ? 11.323 0.174 -25.714 1.00 96.44 89 LEU A C 1
ATOM 681 O O . LEU A 1 89 ? 10.373 -0.599 -25.800 1.00 96.44 89 LEU A O 1
ATOM 685 N N . ILE A 1 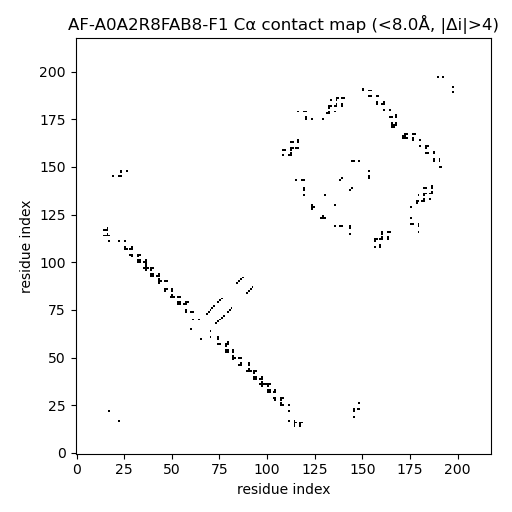90 ? 12.115 0.212 -24.638 1.00 96.00 90 ILE A N 1
ATOM 686 C CA . ILE A 1 90 ? 11.995 -0.762 -23.545 1.00 96.00 90 ILE A CA 1
ATOM 687 C C . ILE A 1 90 ? 11.796 -0.065 -22.202 1.00 96.00 90 ILE A C 1
ATOM 689 O O . ILE A 1 90 ? 10.784 -0.291 -21.536 1.00 96.00 90 ILE A O 1
ATOM 693 N N . VAL A 1 91 ? 12.729 0.803 -21.800 1.00 96.25 91 VAL A N 1
ATOM 694 C CA . VAL A 1 91 ? 12.700 1.425 -20.464 1.00 96.25 91 VAL A CA 1
ATOM 695 C C . VAL A 1 91 ? 11.444 2.272 -20.276 1.00 96.25 91 VAL A C 1
ATOM 697 O O . VAL A 1 91 ? 10.784 2.179 -19.239 1.00 96.25 91 VAL A O 1
ATOM 700 N N . LEU A 1 92 ? 11.095 3.093 -21.266 1.00 95.44 92 LEU A N 1
ATOM 701 C CA . LEU A 1 92 ? 9.957 4.001 -21.172 1.00 95.44 92 LEU A CA 1
ATOM 702 C C . LEU A 1 92 ? 8.607 3.249 -21.126 1.00 95.44 92 LEU A C 1
ATOM 704 O O . LEU A 1 92 ? 7.854 3.481 -20.175 1.00 95.44 92 LEU A O 1
ATOM 708 N N . PRO A 1 93 ? 8.308 2.283 -22.020 1.00 96.69 93 PRO A N 1
ATOM 709 C CA . PRO A 1 93 ? 7.105 1.453 -21.915 1.00 96.69 93 PRO A CA 1
ATOM 710 C C . PRO A 1 93 ? 7.002 0.666 -20.605 1.00 96.69 93 PRO A C 1
ATOM 712 O O . PRO A 1 93 ? 5.931 0.640 -19.995 1.00 96.69 93 PRO A O 1
ATOM 715 N N . LEU A 1 94 ? 8.101 0.065 -20.129 1.00 95.50 94 LEU A N 1
ATOM 716 C CA . LEU A 1 94 ? 8.100 -0.669 -18.859 1.00 95.50 94 LEU A CA 1
ATOM 717 C C . LEU A 1 94 ? 7.805 0.245 -17.668 1.00 95.50 94 LEU A C 1
ATOM 719 O O . LEU A 1 94 ? 7.055 -0.149 -16.775 1.00 95.50 94 LEU A O 1
ATOM 723 N N . ASN A 1 95 ? 8.342 1.468 -17.658 1.00 94.06 95 ASN A N 1
ATOM 724 C CA . ASN A 1 95 ? 8.037 2.447 -16.615 1.00 94.06 95 ASN A CA 1
ATOM 725 C C . ASN A 1 95 ? 6.573 2.894 -16.657 1.00 94.06 95 ASN A C 1
ATOM 727 O O . ASN A 1 95 ? 5.939 2.968 -15.606 1.00 94.06 95 ASN A O 1
ATOM 731 N N . ILE A 1 96 ? 6.012 3.148 -17.844 1.00 95.62 96 ILE A N 1
ATOM 732 C CA . ILE A 1 96 ? 4.587 3.493 -17.995 1.00 95.62 96 ILE A CA 1
ATOM 733 C C . ILE A 1 96 ? 3.706 2.352 -17.476 1.00 95.62 96 ILE A C 1
ATOM 735 O O . ILE A 1 96 ? 2.765 2.589 -16.717 1.00 95.62 96 ILE A O 1
ATOM 739 N N . TYR A 1 97 ? 4.035 1.112 -17.840 1.00 95.25 97 TYR A N 1
ATOM 740 C CA . TYR A 1 97 ? 3.327 -0.074 -17.371 1.00 95.25 97 TYR A CA 1
ATOM 741 C C . TYR A 1 97 ? 3.443 -0.250 -15.849 1.00 95.25 97 TYR A C 1
ATOM 743 O O . TYR A 1 97 ? 2.443 -0.418 -15.155 1.00 95.25 97 TYR A O 1
ATOM 751 N N . ALA A 1 98 ? 4.645 -0.144 -15.284 1.00 94.56 98 ALA A N 1
ATOM 752 C CA . ALA A 1 98 ? 4.835 -0.205 -13.837 1.00 94.56 98 ALA A CA 1
ATOM 753 C C . ALA A 1 98 ? 4.062 0.907 -13.106 1.00 94.56 98 ALA A C 1
ATOM 755 O O . ALA A 1 98 ? 3.439 0.663 -12.068 1.00 94.56 98 ALA A O 1
ATOM 756 N N . TYR A 1 99 ? 4.061 2.118 -13.667 1.00 94.88 99 TYR A N 1
ATOM 757 C CA . TYR A 1 99 ? 3.352 3.265 -13.116 1.00 94.88 99 TYR A CA 1
ATOM 758 C C . TYR A 1 99 ? 1.832 3.076 -13.137 1.00 94.88 99 TYR A C 1
ATOM 760 O O . TYR A 1 99 ? 1.174 3.392 -12.144 1.00 94.88 99 TYR A O 1
ATOM 768 N N . SER A 1 100 ? 1.262 2.520 -14.211 1.00 96.06 100 SER A N 1
ATOM 769 C CA . SER A 1 100 ? -0.180 2.247 -14.275 1.00 96.06 100 SER A CA 1
ATOM 770 C C . SER A 1 100 ? -0.603 1.261 -13.181 1.00 96.06 100 SER A C 1
ATOM 772 O O . SER A 1 100 ? -1.539 1.534 -12.429 1.00 96.06 100 SER A O 1
ATOM 774 N N . HIS A 1 101 ? 0.163 0.183 -12.987 1.00 94.69 101 HIS A N 1
ATOM 775 C CA . HIS A 1 101 ? -0.057 -0.772 -11.901 1.00 94.69 101 HIS A CA 1
ATOM 776 C C . HIS A 1 101 ? 0.083 -0.129 -10.516 1.00 94.69 101 HIS A C 1
ATOM 778 O O . HIS A 1 101 ? -0.719 -0.404 -9.622 1.00 94.69 101 HIS A O 1
ATOM 784 N N . HIS A 1 102 ? 1.068 0.750 -10.327 1.00 93.50 102 HIS A N 1
ATOM 785 C CA . HIS A 1 102 ? 1.228 1.480 -9.072 1.00 93.50 102 HIS A CA 1
ATOM 786 C C . HIS A 1 102 ? 0.036 2.404 -8.784 1.00 93.50 102 HIS A C 1
ATOM 788 O O . HIS A 1 102 ? -0.456 2.444 -7.654 1.00 93.50 102 HIS A O 1
ATOM 794 N N . LYS A 1 103 ? -0.464 3.113 -9.803 1.00 95.44 103 LYS A N 1
ATOM 795 C CA . LYS A 1 103 ? -1.633 3.994 -9.693 1.00 95.44 103 LYS A CA 1
ATOM 796 C C . LYS A 1 103 ? -2.885 3.219 -9.278 1.00 95.44 103 LYS A C 1
ATOM 798 O O . LYS A 1 103 ? -3.578 3.656 -8.361 1.00 95.44 103 LYS A O 1
ATOM 803 N N . GLU A 1 104 ? -3.124 2.052 -9.874 1.00 95.00 104 GLU A N 1
ATOM 804 C CA . GLU A 1 104 ? -4.235 1.168 -9.490 1.00 95.00 104 GLU A CA 1
ATOM 805 C C . GLU A 1 104 ? -4.117 0.696 -8.036 1.00 95.00 104 GLU A C 1
ATOM 807 O O . GLU A 1 104 ? -5.068 0.783 -7.258 1.00 95.00 104 GLU A O 1
ATOM 812 N N . VAL A 1 105 ? -2.918 0.288 -7.608 1.00 94.25 105 VAL A N 1
ATOM 813 C CA . VAL A 1 105 ? -2.662 -0.085 -6.206 1.00 94.25 105 VAL A CA 1
ATOM 814 C C . VAL A 1 105 ? -2.970 1.075 -5.255 1.00 94.25 105 VAL A C 1
ATOM 816 O O . VAL A 1 105 ? -3.559 0.870 -4.191 1.00 94.25 105 VAL A O 1
ATOM 819 N N . LEU A 1 106 ? -2.590 2.306 -5.609 1.00 94.19 106 LEU A N 1
ATOM 820 C CA . LEU A 1 106 ? -2.906 3.486 -4.804 1.00 94.19 106 LEU A CA 1
ATOM 821 C C . LEU A 1 106 ? -4.411 3.762 -4.738 1.00 94.19 106 LEU A C 1
ATOM 823 O O . LEU A 1 106 ? -4.902 4.073 -3.650 1.00 94.19 106 LEU A O 1
ATOM 827 N N . ALA A 1 107 ? -5.132 3.616 -5.851 1.00 94.44 107 ALA A N 1
ATOM 828 C CA . ALA A 1 107 ? -6.582 3.784 -5.900 1.00 94.44 107 ALA A CA 1
ATOM 829 C C . ALA A 1 107 ? -7.299 2.750 -5.019 1.00 94.44 107 ALA A C 1
ATOM 831 O O . ALA A 1 107 ? -8.121 3.119 -4.180 1.00 94.44 107 ALA A O 1
ATOM 832 N N . LEU A 1 108 ? -6.915 1.473 -5.114 1.00 95.19 108 LEU A N 1
ATOM 833 C CA . LEU A 1 108 ? -7.459 0.398 -4.277 1.00 95.19 108 LEU A CA 1
ATOM 834 C C . LEU A 1 108 ? -7.174 0.634 -2.789 1.00 95.19 108 LEU A C 1
ATOM 836 O O . LEU A 1 108 ? -8.065 0.514 -1.949 1.00 95.19 108 LEU A O 1
ATOM 840 N N . HIS A 1 109 ? -5.948 1.037 -2.448 1.00 94.88 109 HIS A N 1
ATOM 841 C CA . HIS A 1 109 ? -5.606 1.400 -1.076 1.00 94.88 109 HIS A CA 1
ATOM 842 C C . HIS A 1 109 ? -6.436 2.572 -0.545 1.00 94.88 109 HIS A C 1
ATOM 844 O O . HIS A 1 109 ? -6.837 2.546 0.620 1.00 94.88 109 HIS A O 1
ATOM 850 N N . LYS A 1 110 ? -6.654 3.602 -1.372 1.00 94.06 110 LYS A N 1
ATOM 851 C CA . LYS A 1 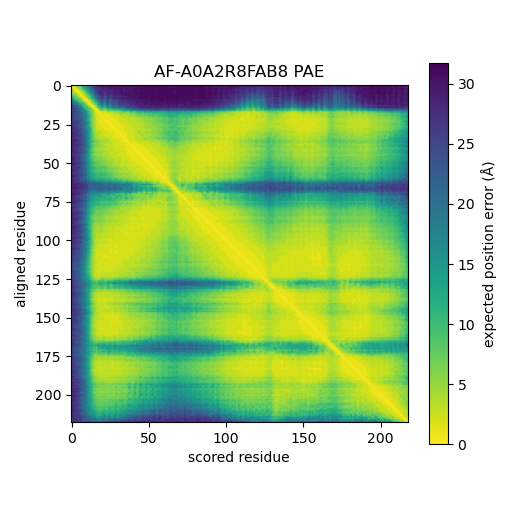110 ? -7.475 4.764 -1.023 1.00 94.06 110 LYS A CA 1
ATOM 852 C C . LYS A 1 110 ? -8.919 4.332 -0.767 1.00 94.06 110 LYS A C 1
ATOM 854 O O . LYS A 1 110 ? -9.441 4.636 0.297 1.00 94.06 110 LYS A O 1
ATOM 859 N N . ARG A 1 111 ? -9.493 3.519 -1.657 1.00 94.44 111 ARG A N 1
ATOM 860 C CA . ARG A 1 111 ? -10.859 2.990 -1.533 1.00 94.44 111 ARG A CA 1
ATOM 861 C C . ARG A 1 111 ? -11.068 2.202 -0.233 1.00 94.44 111 ARG A C 1
ATOM 863 O O . ARG A 1 111 ? -12.045 2.425 0.475 1.00 94.44 111 ARG A O 1
ATOM 870 N N . ILE A 1 112 ? -10.129 1.317 0.124 1.00 94.44 112 ILE A N 1
ATOM 871 C CA . ILE A 1 112 ? -10.190 0.574 1.398 1.00 94.44 112 ILE A CA 1
ATOM 872 C C . ILE A 1 112 ? -10.076 1.533 2.592 1.00 94.44 112 ILE A C 1
ATOM 874 O O . ILE A 1 112 ? -10.809 1.388 3.569 1.00 94.44 112 ILE A O 1
ATOM 878 N N . ALA A 1 113 ? -9.155 2.500 2.539 1.00 94.31 113 ALA A N 1
ATOM 879 C CA . ALA A 1 113 ? -8.970 3.466 3.618 1.00 94.31 113 ALA A CA 1
ATOM 880 C C . ALA A 1 113 ? -10.236 4.307 3.846 1.00 94.31 113 ALA A C 1
ATOM 882 O O . ALA A 1 113 ? -10.695 4.412 4.981 1.00 94.31 113 ALA A O 1
ATOM 883 N N . GLU A 1 114 ? -10.831 4.841 2.778 1.00 93.38 114 GLU A N 1
ATOM 884 C CA . GLU A 1 114 ? -12.078 5.615 2.826 1.00 93.38 114 GLU A CA 1
ATOM 885 C C . GLU A 1 114 ? -13.221 4.785 3.397 1.00 93.38 114 GLU A C 1
ATOM 887 O O . GLU A 1 114 ? -13.881 5.223 4.337 1.00 93.38 114 GLU A O 1
ATOM 892 N N . SER A 1 115 ? -13.382 3.544 2.932 1.00 93.81 115 SER A N 1
ATOM 893 C CA . SER A 1 115 ? -14.379 2.632 3.491 1.00 93.81 115 SER A CA 1
ATOM 894 C C . SER A 1 115 ? -14.169 2.381 4.988 1.00 93.81 115 SER A C 1
ATOM 896 O O . SER A 1 115 ? -15.148 2.343 5.729 1.00 93.81 115 SER A O 1
ATOM 898 N N . ASN A 1 116 ? -12.926 2.221 5.452 1.00 94.06 116 ASN A N 1
ATOM 899 C CA . ASN A 1 116 ? -12.635 1.989 6.868 1.00 94.06 116 ASN A CA 1
ATOM 900 C C . ASN A 1 116 ? -12.940 3.214 7.737 1.00 94.06 116 ASN A C 1
ATOM 902 O O . ASN A 1 116 ? -13.493 3.070 8.829 1.00 94.06 116 ASN A O 1
ATOM 906 N N . TYR A 1 117 ? -12.577 4.411 7.266 1.00 93.19 117 TYR A N 1
ATOM 907 C CA . TYR A 1 117 ? -12.920 5.658 7.948 1.00 93.19 117 TYR A CA 1
ATOM 908 C C . TYR A 1 117 ? -14.436 5.844 8.004 1.00 93.19 117 TYR A C 1
ATOM 910 O O . TYR A 1 117 ? -14.981 6.076 9.082 1.00 93.19 117 TYR A O 1
ATOM 918 N N . ASN A 1 118 ? -15.118 5.658 6.872 1.00 91.50 118 ASN A N 1
ATOM 919 C CA . ASN A 1 118 ? -16.568 5.758 6.783 1.00 91.50 118 ASN A CA 1
ATOM 920 C C . ASN A 1 118 ? -17.246 4.796 7.759 1.00 91.50 118 ASN A C 1
ATOM 922 O O . ASN A 1 118 ? -18.161 5.205 8.468 1.00 91.50 118 ASN A O 1
ATOM 926 N N . GLU A 1 119 ? -16.799 3.540 7.831 1.00 91.94 119 GLU A N 1
ATOM 927 C CA . GLU A 1 119 ? -17.352 2.521 8.731 1.00 91.94 119 GLU A CA 1
ATOM 928 C C . GLU A 1 119 ? -17.170 2.898 10.209 1.00 91.94 119 GLU A C 1
ATOM 930 O O . GLU A 1 119 ? -18.131 2.862 10.981 1.00 91.94 119 GLU A O 1
ATOM 935 N N . ALA A 1 120 ? -15.973 3.354 10.595 1.00 91.44 120 ALA A N 1
ATOM 936 C CA . ALA A 1 120 ? -15.711 3.848 11.946 1.00 91.44 120 ALA A CA 1
ATOM 937 C C . ALA A 1 120 ? -16.532 5.105 12.282 1.00 91.44 120 ALA A C 1
ATOM 939 O O . ALA A 1 120 ? -17.002 5.256 13.410 1.00 91.44 120 ALA A O 1
ATOM 940 N N . HIS A 1 121 ? -16.733 5.994 11.308 1.00 90.88 121 HIS A N 1
ATOM 941 C CA . HIS A 1 121 ? -17.555 7.191 11.465 1.00 90.88 121 HIS A CA 1
ATOM 942 C C . HIS A 1 121 ? -19.037 6.840 11.625 1.00 90.88 121 HIS A C 1
ATOM 944 O O . HIS A 1 121 ? -19.674 7.282 12.575 1.00 90.88 121 HIS A O 1
ATOM 950 N N . ASN A 1 122 ? -19.567 5.964 10.771 1.00 90.19 122 ASN A N 1
ATOM 951 C CA . ASN A 1 122 ? -20.950 5.490 10.838 1.00 90.19 122 ASN A CA 1
ATOM 952 C C . ASN A 1 122 ? -21.249 4.787 12.169 1.00 90.19 122 ASN A C 1
ATOM 954 O O . ASN A 1 122 ? -22.315 4.976 12.750 1.00 90.19 122 ASN A O 1
ATOM 958 N N . TYR A 1 123 ? -20.290 4.013 12.685 1.00 90.50 123 TYR A N 1
ATOM 959 C CA . TYR A 1 123 ? -20.394 3.442 14.026 1.00 90.50 123 TYR A CA 1
ATOM 960 C C . TYR A 1 123 ? -20.524 4.533 15.102 1.00 90.50 123 TYR A C 1
ATOM 962 O O . TYR A 1 123 ? -21.361 4.417 15.991 1.00 90.50 123 TYR A O 1
ATOM 970 N N . CYS A 1 124 ? -19.749 5.618 15.005 1.00 89.19 124 CYS A N 1
ATOM 971 C CA . CYS A 1 124 ? -19.851 6.739 15.941 1.00 89.19 124 CYS A CA 1
ATOM 972 C C . CYS A 1 124 ? -21.186 7.496 15.848 1.00 89.19 124 C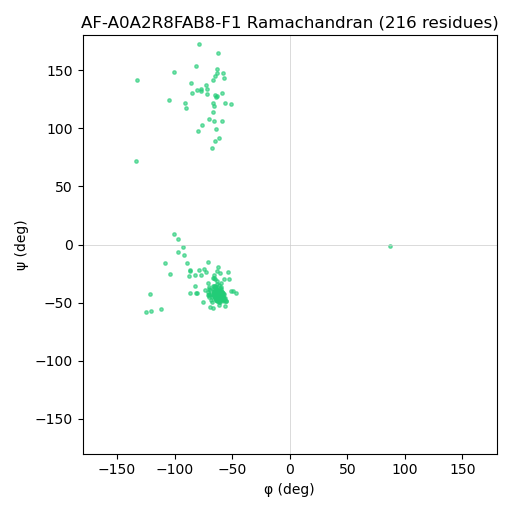YS A C 1
ATOM 974 O O . CYS A 1 124 ? -21.714 7.879 16.886 1.00 89.19 124 CYS A O 1
ATOM 976 N N . GLU A 1 125 ? -21.726 7.705 14.644 1.00 88.19 125 GLU A N 1
ATOM 977 C CA . GLU A 1 125 ? -22.996 8.428 14.437 1.00 88.19 125 GLU A CA 1
ATOM 978 C C . GLU A 1 125 ? -24.221 7.629 14.903 1.00 88.19 125 GLU A C 1
ATOM 980 O O . GLU A 1 125 ? -25.196 8.205 15.381 1.00 88.19 125 GLU A O 1
ATOM 985 N N . LYS A 1 126 ? -24.181 6.295 14.789 1.00 86.81 126 LYS A N 1
ATOM 986 C CA . LYS A 1 126 ? -25.270 5.415 15.249 1.00 86.81 126 LYS A CA 1
ATOM 987 C C . LYS A 1 126 ? -25.353 5.304 16.771 1.00 86.81 126 LYS A C 1
ATOM 989 O O . LYS A 1 126 ? -26.408 4.966 17.307 1.00 86.81 126 LYS A O 1
ATOM 994 N N . GLU A 1 127 ? -24.254 5.563 17.469 1.00 83.56 127 GLU A N 1
ATOM 995 C CA . GLU A 1 127 ? -24.201 5.493 18.923 1.00 83.56 127 GLU A CA 1
ATOM 996 C C . GLU A 1 127 ? -24.784 6.757 19.570 1.00 83.56 127 GLU A C 1
ATOM 998 O O . GLU A 1 127 ? -24.429 7.885 19.234 1.00 83.56 127 GLU A O 1
ATOM 1003 N N . LYS A 1 128 ? -25.652 6.580 20.579 1.00 72.69 128 LYS A N 1
ATOM 1004 C CA . LYS A 1 128 ? -26.290 7.705 21.300 1.00 72.69 128 LYS A CA 1
ATOM 1005 C C . LYS A 1 128 ? -25.275 8.628 21.986 1.00 72.69 128 LYS A C 1
ATOM 1007 O O . LYS A 1 128 ? -25.580 9.782 22.280 1.00 72.69 128 LYS A O 1
ATOM 1012 N N . LYS A 1 129 ? -24.089 8.104 22.300 1.00 79.50 129 LYS A N 1
ATOM 1013 C CA . LYS A 1 129 ? -22.952 8.839 22.858 1.00 79.50 129 LYS A CA 1
ATOM 1014 C C . LYS A 1 129 ? -21.710 8.453 22.073 1.00 79.50 129 LYS A C 1
ATOM 1016 O O . LYS A 1 129 ? -21.532 7.278 21.774 1.00 79.50 129 LYS A O 1
ATOM 1021 N N . THR A 1 130 ? -20.826 9.418 21.816 1.00 79.56 130 THR A N 1
ATOM 1022 C CA . THR A 1 130 ? -19.538 9.144 21.169 1.00 79.56 130 THR A CA 1
ATOM 1023 C C . THR A 1 130 ? -18.830 7.998 21.900 1.00 79.56 130 THR A C 1
ATOM 1025 O O . THR A 1 130 ? -18.591 8.124 23.107 1.0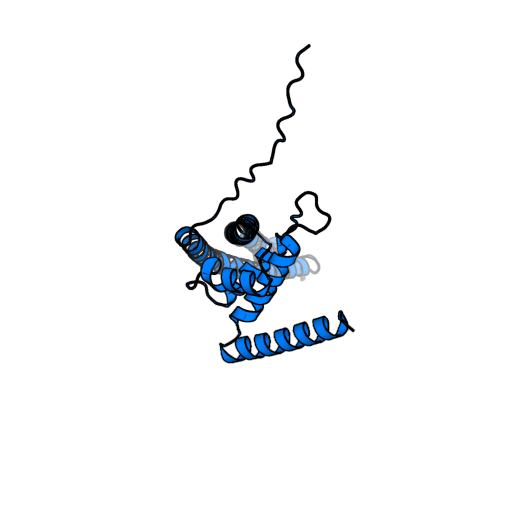0 79.56 130 THR A O 1
ATOM 1028 N N . PRO A 1 131 ? -18.508 6.890 21.209 1.00 83.25 131 PRO A N 1
ATOM 1029 C CA . PRO A 1 131 ? -17.894 5.739 21.849 1.00 83.25 131 PRO A CA 1
ATOM 1030 C C . PRO A 1 131 ? -16.521 6.110 22.406 1.00 83.25 131 PRO A C 1
ATOM 1032 O O . PRO A 1 131 ? -15.798 6.926 21.834 1.00 83.25 131 PRO A O 1
ATOM 1035 N N . ASP A 1 132 ? -16.138 5.485 23.519 1.00 87.44 132 ASP A N 1
ATOM 1036 C CA . ASP A 1 132 ? -14.781 5.641 24.033 1.00 87.44 132 ASP A CA 1
ATOM 1037 C C . ASP A 1 132 ? -13.749 5.086 23.031 1.00 87.44 132 ASP A C 1
ATOM 1039 O O . ASP A 1 132 ? -14.005 4.121 22.301 1.00 87.44 132 ASP A O 1
ATOM 1043 N N . LYS A 1 133 ? -12.538 5.657 23.053 1.00 90.19 133 LYS A N 1
ATOM 1044 C CA . LYS A 1 133 ? -11.386 5.249 22.235 1.00 90.19 133 LYS A CA 1
ATOM 1045 C C . LYS A 1 133 ? -11.180 3.733 22.260 1.00 90.19 133 LYS A C 1
ATOM 1047 O O . LYS A 1 133 ? -10.853 3.138 21.233 1.00 90.19 133 LYS A O 1
ATOM 1052 N N . LYS A 1 134 ? -11.323 3.093 23.428 1.00 88.69 134 LYS A N 1
ATOM 1053 C CA . LYS A 1 134 ? -11.102 1.648 23.574 1.00 88.69 134 LYS A CA 1
ATOM 1054 C C . LYS A 1 134 ? -12.191 0.833 22.880 1.00 88.69 134 LYS A C 1
ATOM 1056 O O . LYS A 1 134 ? -11.869 -0.145 22.209 1.00 88.69 134 LYS A O 1
ATOM 1061 N N . VAL A 1 135 ? -13.450 1.243 23.025 1.00 89.62 135 VAL A N 1
ATOM 1062 C CA . VAL A 1 135 ? -14.601 0.583 22.390 1.00 89.62 135 VAL A CA 1
ATOM 1063 C C . VAL A 1 135 ? -14.474 0.676 20.875 1.00 89.62 135 VAL A C 1
ATOM 1065 O O . VAL A 1 135 ? -14.519 -0.346 20.193 1.00 89.62 135 VAL A O 1
ATOM 1068 N N . LEU A 1 136 ? -14.200 1.877 20.361 1.00 92.88 136 LEU A N 1
ATOM 1069 C CA . LEU A 1 136 ? -14.045 2.098 18.927 1.00 92.88 136 LEU A CA 1
ATOM 1070 C C . LEU A 1 136 ? -12.841 1.340 18.347 1.00 92.88 136 LEU A C 1
ATOM 1072 O O . LEU A 1 136 ? -12.935 0.757 17.274 1.00 92.88 136 LEU A O 1
ATOM 1076 N N . SER A 1 137 ? -11.719 1.271 19.068 1.00 92.50 137 SER A N 1
ATOM 1077 C CA . SER A 1 137 ? -10.559 0.480 18.633 1.00 92.50 137 SER A CA 1
ATOM 1078 C C . SER A 1 137 ? -10.861 -1.013 18.574 1.00 92.50 137 SER A C 1
ATOM 1080 O O . SER A 1 137 ? -10.408 -1.680 17.651 1.00 92.50 137 SER A O 1
ATOM 1082 N N . ASN A 1 138 ? -11.615 -1.551 19.536 1.00 91.31 138 ASN A N 1
ATOM 1083 C CA . ASN A 1 138 ? -12.020 -2.957 19.508 1.00 91.31 138 ASN A CA 1
ATOM 1084 C C . ASN A 1 138 ? -12.971 -3.235 18.337 1.00 91.31 138 ASN A C 1
ATOM 1086 O O . ASN A 1 138 ? -12.866 -4.280 17.695 1.00 91.31 138 ASN A O 1
ATOM 1090 N N . TYR A 1 139 ? -13.875 -2.299 18.036 1.00 92.69 139 TYR A N 1
ATOM 1091 C CA . TYR A 1 139 ? -14.725 -2.371 16.850 1.00 92.69 139 TYR A CA 1
ATOM 1092 C C . TYR A 1 139 ? -13.885 -2.376 15.564 1.00 92.69 139 TYR A C 1
ATOM 1094 O O . TYR A 1 139 ? -14.045 -3.264 14.730 1.00 92.69 139 TYR A O 1
ATOM 1102 N N . ILE A 1 140 ? -12.910 -1.469 15.445 1.00 93.56 140 ILE A N 1
ATOM 1103 C CA . ILE A 1 140 ? -11.995 -1.430 14.296 1.00 93.56 140 ILE A CA 1
ATOM 1104 C C . ILE A 1 140 ? -11.228 -2.750 14.156 1.00 93.56 140 ILE A C 1
ATOM 1106 O O . ILE A 1 140 ? -11.145 -3.297 13.061 1.00 93.56 140 ILE A O 1
ATOM 1110 N N . GLU A 1 141 ? -10.708 -3.297 15.257 1.00 91.38 141 GLU A N 1
ATOM 1111 C CA . GLU A 1 141 ? -9.975 -4.569 15.244 1.00 91.38 141 GLU A CA 1
ATOM 1112 C C . GLU A 1 141 ? -10.838 -5.774 14.842 1.00 91.38 141 GLU A C 1
ATOM 1114 O O . GLU A 1 141 ? -10.303 -6.732 14.291 1.00 91.38 141 GLU A O 1
ATOM 1119 N N . SER A 1 142 ? -12.142 -5.749 15.128 1.00 88.81 142 SER A N 1
ATOM 1120 C CA . SER A 1 142 ? -13.029 -6.912 14.965 1.00 88.81 142 SER A CA 1
ATOM 1121 C C . SER A 1 142 ? -13.946 -6.862 13.745 1.00 88.81 142 SER A C 1
ATOM 1123 O O . SER A 1 142 ? -14.389 -7.916 13.289 1.00 88.81 142 SER A O 1
ATOM 1125 N N . LYS A 1 143 ? -14.275 -5.666 13.247 1.00 88.81 143 LYS A N 1
ATOM 1126 C CA . LYS A 1 143 ? -15.254 -5.458 12.168 1.00 88.81 143 LYS A CA 1
ATOM 1127 C C . LYS A 1 143 ? -14.660 -4.746 10.958 1.00 88.81 143 LYS A C 1
ATOM 1129 O O . LYS A 1 143 ? -14.892 -5.180 9.837 1.00 88.81 143 LYS A O 1
ATOM 1134 N N . VAL A 1 144 ? -13.849 -3.714 11.188 1.00 89.44 144 VAL A N 1
ATOM 1135 C CA . VAL A 1 144 ? -13.266 -2.909 10.101 1.00 89.44 144 VAL A CA 1
ATOM 1136 C C . VAL A 1 144 ? -12.045 -3.603 9.489 1.00 89.44 144 VAL A C 1
ATOM 1138 O O . VAL A 1 144 ? -11.872 -3.607 8.268 1.00 89.44 144 VAL A O 1
ATOM 1141 N N . LEU A 1 145 ? -11.188 -4.190 10.331 1.00 90.38 145 LEU A N 1
ATOM 1142 C CA . LEU A 1 145 ? -10.050 -4.990 9.891 1.00 90.38 145 LEU A CA 1
ATOM 1143 C C . LEU A 1 145 ? -10.493 -6.380 9.440 1.00 90.38 145 LEU A C 1
ATOM 1145 O O . LEU A 1 145 ? -11.218 -7.088 10.132 1.00 90.38 145 LEU A O 1
ATOM 1149 N N . ILE A 1 146 ? -9.963 -6.782 8.291 1.00 92.50 146 ILE A N 1
ATOM 1150 C CA . ILE A 1 146 ? -10.242 -8.064 7.659 1.00 92.50 146 ILE A CA 1
ATOM 1151 C C . ILE A 1 146 ? -9.203 -9.087 8.144 1.00 92.50 146 ILE A C 1
ATOM 1153 O O . ILE A 1 146 ? -8.005 -8.843 7.967 1.00 92.50 146 ILE A O 1
ATOM 1157 N N . PRO A 1 147 ? -9.614 -10.207 8.770 1.00 89.50 147 PRO A N 1
ATOM 1158 C CA . PRO A 1 147 ? -8.694 -11.230 9.278 1.00 89.50 147 PRO A CA 1
ATOM 1159 C C . PRO A 1 147 ? -7.752 -11.818 8.220 1.00 89.50 147 PRO A C 1
ATOM 1161 O O . PRO A 1 147 ? -6.633 -12.212 8.538 1.00 89.50 147 PRO A O 1
ATOM 1164 N N . GLU A 1 148 ? -8.201 -11.860 6.968 1.00 92.19 148 GLU A N 1
ATOM 1165 C CA . GLU A 1 148 ? -7.476 -12.392 5.814 1.00 92.19 148 GLU A CA 1
ATOM 1166 C C . GLU A 1 148 ? -6.297 -11.496 5.390 1.00 92.19 148 GLU A C 1
ATOM 1168 O O . GLU A 1 148 ? -5.416 -11.919 4.639 1.00 92.19 148 GLU A O 1
ATOM 1173 N N . TYR A 1 149 ? -6.240 -10.254 5.875 1.00 92.94 149 TYR A N 1
ATOM 1174 C CA . TYR A 1 149 ? -5.127 -9.357 5.600 1.00 92.94 149 TYR A CA 1
ATOM 1175 C C . TYR A 1 149 ? -3.870 -9.760 6.369 1.00 92.94 149 TYR A C 1
ATOM 1177 O O . TYR A 1 149 ? -3.883 -9.991 7.580 1.00 92.94 149 TYR A O 1
ATOM 1185 N N . SER A 1 150 ? -2.722 -9.713 5.689 1.00 93.69 150 SER A N 1
ATOM 1186 C CA . SER A 1 150 ? -1.436 -9.779 6.388 1.00 93.69 150 SER A CA 1
ATOM 1187 C C . SER A 1 150 ? -1.298 -8.640 7.412 1.00 93.69 150 SER A C 1
ATOM 1189 O O . SER A 1 150 ? -1.727 -7.510 7.167 1.00 93.69 150 SER A O 1
ATOM 1191 N N . LYS A 1 151 ? -0.600 -8.889 8.532 1.00 93.38 151 LYS A N 1
ATOM 1192 C CA . LYS A 1 151 ? -0.331 -7.864 9.565 1.00 93.38 151 LYS A CA 1
ATOM 1193 C C . LYS A 1 151 ? 0.267 -6.575 8.983 1.00 93.38 151 LYS A C 1
ATOM 1195 O O . LYS A 1 151 ? -0.122 -5.474 9.375 1.00 93.38 151 LYS A O 1
ATOM 1200 N N . ARG A 1 152 ? 1.186 -6.711 8.017 1.00 93.81 152 ARG A N 1
ATOM 1201 C CA . ARG A 1 152 ? 1.813 -5.576 7.321 1.00 93.81 152 ARG A CA 1
ATOM 1202 C C . ARG A 1 152 ? 0.783 -4.762 6.541 1.00 93.81 152 ARG A C 1
ATOM 1204 O O . ARG A 1 152 ? 0.750 -3.542 6.689 1.00 93.81 152 ARG A O 1
ATOM 1211 N N . PHE A 1 153 ? -0.075 -5.430 5.767 1.00 94.19 153 PHE A N 1
ATOM 1212 C CA . PHE A 1 153 ? -1.132 -4.769 5.004 1.00 94.19 153 PHE A CA 1
ATOM 1213 C C . PHE A 1 153 ? -2.133 -4.065 5.926 1.00 94.19 153 PHE A C 1
ATOM 1215 O O . PHE A 1 153 ? -2.383 -2.877 5.742 1.00 94.19 153 PHE A O 1
ATOM 1222 N N . SER A 1 154 ? -2.608 -4.735 6.980 1.00 95.00 154 SER A N 1
ATOM 1223 C CA . SER A 1 154 ? -3.506 -4.133 7.976 1.00 95.00 154 SER A CA 1
ATOM 1224 C C . SER A 1 154 ? -2.903 -2.872 8.598 1.00 95.00 154 SER A C 1
ATOM 1226 O O . SER A 1 154 ? -3.556 -1.832 8.662 1.00 95.00 154 SER A O 1
ATOM 1228 N N . SER A 1 155 ? -1.627 -2.917 8.996 1.00 95.06 155 SER A N 1
ATOM 1229 C CA . SER A 1 155 ? -0.948 -1.762 9.593 1.00 95.06 155 SER A CA 1
ATOM 1230 C C . SER A 1 155 ? -0.783 -0.603 8.604 1.00 95.06 155 SER A C 1
ATOM 1232 O O . SER A 1 155 ? -1.000 0.560 8.959 1.00 95.06 155 SER A O 1
ATOM 1234 N N . MET A 1 156 ? -0.438 -0.915 7.351 1.00 95.56 156 MET A N 1
ATOM 1235 C CA . MET A 1 156 ? -0.319 0.066 6.274 1.00 95.56 156 MET A CA 1
ATOM 1236 C C . MET A 1 156 ? -1.666 0.725 5.957 1.00 95.56 156 MET A C 1
ATOM 1238 O O . MET A 1 156 ? -1.725 1.949 5.854 1.00 95.56 156 MET A O 1
ATOM 1242 N N . ILE A 1 157 ? -2.740 -0.057 5.824 1.00 95.75 157 ILE A N 1
ATOM 1243 C CA . ILE A 1 157 ? -4.078 0.456 5.514 1.00 95.75 157 ILE A CA 1
ATOM 1244 C C . ILE A 1 157 ? -4.622 1.320 6.641 1.00 95.75 157 ILE A C 1
ATOM 1246 O O . ILE A 1 157 ? -5.140 2.396 6.358 1.00 95.75 157 ILE A O 1
ATOM 1250 N N . LEU A 1 158 ? -4.440 0.937 7.907 1.00 95.62 158 LEU A N 1
ATOM 1251 C CA . LEU A 1 158 ? -4.778 1.829 9.021 1.00 95.62 158 LEU A CA 1
ATOM 1252 C C . LEU A 1 158 ? -3.954 3.121 8.976 1.00 95.62 158 LEU A C 1
ATOM 1254 O O . LEU A 1 158 ? -4.491 4.201 9.192 1.00 95.62 158 LEU A O 1
ATOM 1258 N N . GLY A 1 159 ? -2.671 3.038 8.614 1.00 95.06 159 GLY A N 1
ATOM 1259 C CA . GLY A 1 159 ? -1.836 4.219 8.383 1.00 95.06 159 GLY A CA 1
ATOM 1260 C C . GLY A 1 159 ? -2.362 5.133 7.271 1.00 95.06 159 GLY A C 1
ATOM 1261 O O . GLY A 1 159 ? -2.338 6.350 7.424 1.00 95.06 159 GLY A O 1
ATOM 1262 N N . LYS A 1 160 ? -2.865 4.568 6.169 1.00 94.62 160 LYS A N 1
ATOM 1263 C CA . LYS A 1 160 ? -3.521 5.337 5.099 1.00 94.62 160 LYS A CA 1
ATOM 1264 C C . LYS A 1 160 ? -4.874 5.894 5.541 1.00 94.62 160 LYS A C 1
ATOM 1266 O O . LYS A 1 160 ? -5.176 7.031 5.209 1.00 94.62 160 LYS A O 1
ATOM 1271 N N . THR A 1 161 ? -5.622 5.141 6.345 1.00 94.38 161 THR A N 1
ATOM 1272 C CA . THR A 1 161 ? -6.895 5.575 6.939 1.00 94.38 161 THR A CA 1
ATOM 1273 C C . THR A 1 161 ? -6.684 6.796 7.837 1.00 94.38 161 THR A C 1
ATOM 1275 O O . THR A 1 161 ? -7.451 7.738 7.761 1.00 94.38 161 THR A O 1
ATOM 1278 N N . LEU A 1 162 ? -5.596 6.854 8.616 1.00 94.00 162 LEU A N 1
ATOM 1279 C CA . LEU A 1 162 ? -5.256 8.049 9.406 1.00 94.00 162 LEU A CA 1
ATOM 1280 C C . LEU A 1 162 ? -5.006 9.292 8.545 1.00 94.00 162 LEU A C 1
ATOM 1282 O O . LEU A 1 162 ? -5.332 10.395 8.964 1.00 94.00 162 LEU A O 1
ATOM 1286 N N . ARG A 1 163 ? -4.418 9.127 7.354 1.00 91.69 163 ARG A N 1
ATOM 1287 C CA . ARG A 1 163 ? -4.061 10.249 6.471 1.00 91.69 163 ARG A CA 1
ATOM 1288 C C . ARG A 1 163 ? -5.256 10.885 5.768 1.00 91.69 163 ARG A C 1
ATOM 1290 O O . ARG A 1 163 ? -5.117 12.003 5.292 1.00 91.69 163 ARG A O 1
ATOM 1297 N N . ILE A 1 164 ? -6.372 10.168 5.656 1.00 90.38 164 ILE A N 1
ATOM 1298 C CA . ILE A 1 164 ? -7.593 10.684 5.024 1.00 90.38 164 ILE A CA 1
ATOM 1299 C C . ILE A 1 164 ? -8.544 11.344 6.027 1.00 90.38 164 ILE A C 1
ATOM 1301 O O . ILE A 1 164 ? -9.526 11.940 5.605 1.00 90.38 164 ILE A O 1
ATOM 1305 N N . ILE A 1 165 ? -8.281 11.226 7.336 1.00 88.69 165 ILE A N 1
ATOM 1306 C CA . ILE A 1 165 ? -9.101 11.893 8.350 1.00 88.69 165 ILE A CA 1
ATOM 1307 C C . ILE A 1 165 ? -8.955 13.407 8.151 1.00 88.69 165 ILE A C 1
ATOM 1309 O O . ILE A 1 165 ? -7.818 13.893 8.121 1.00 88.69 165 ILE A O 1
ATOM 1313 N N . PRO A 1 166 ? -10.065 14.155 8.029 1.00 83.12 166 PRO A N 1
ATOM 1314 C CA . PRO A 1 166 ? -10.011 15.596 7.860 1.00 83.12 166 PRO A CA 1
ATOM 1315 C C . PRO A 1 166 ? -9.262 16.277 9.007 1.00 83.12 166 PRO A C 1
ATOM 1317 O O . PRO A 1 166 ? -9.361 15.901 10.178 1.00 83.12 166 PRO A O 1
ATOM 1320 N N . ASN A 1 167 ? -8.510 17.328 8.682 1.00 80.75 167 ASN A N 1
ATOM 1321 C CA . ASN A 1 167 ? -7.876 18.145 9.710 1.00 80.75 167 ASN A CA 1
ATOM 1322 C C . ASN A 1 167 ? -8.946 18.839 10.556 1.00 80.75 167 ASN A C 1
ATOM 1324 O O . ASN A 1 167 ? -9.959 19.298 10.030 1.00 80.75 167 ASN A O 1
ATOM 1328 N N . LYS A 1 168 ? -8.674 19.010 11.855 1.00 72.00 168 LYS A N 1
ATOM 1329 C CA . LYS A 1 168 ? -9.630 19.566 12.830 1.00 72.00 168 LYS A CA 1
ATOM 1330 C C . LYS A 1 168 ? -10.243 20.915 12.415 1.00 72.00 168 LYS A C 1
ATOM 1332 O O . LYS A 1 168 ? -11.382 21.186 12.779 1.00 72.00 168 LYS A O 1
ATOM 1337 N N . ASN A 1 169 ? -9.502 21.722 11.653 1.00 74.12 169 ASN A N 1
ATOM 1338 C CA . ASN A 1 169 ? -9.903 23.057 11.195 1.00 74.12 169 ASN A CA 1
ATOM 1339 C C . ASN A 1 169 ? -10.496 23.072 9.771 1.00 74.12 169 ASN A C 1
ATOM 1341 O O . ASN A 1 169 ? -10.723 24.145 9.222 1.00 74.12 169 ASN A O 1
ATOM 1345 N N . SER A 1 170 ? -10.682 21.910 9.141 1.00 77.94 170 SER A N 1
ATOM 1346 C CA . SER A 1 170 ? -11.283 21.815 7.807 1.00 77.94 170 SER A CA 1
ATOM 1347 C C . SER A 1 170 ? -12.810 21.878 7.879 1.00 77.94 170 SER A C 1
ATOM 1349 O O . SER A 1 170 ? -13.408 21.476 8.876 1.00 77.94 170 SER A O 1
ATOM 1351 N N . SER A 1 171 ? -13.446 22.342 6.804 1.00 74.56 171 SER A N 1
ATOM 1352 C CA . SER A 1 171 ? -14.909 22.350 6.656 1.00 74.56 171 SER A CA 1
ATOM 1353 C C . SER A 1 171 ? -15.531 20.949 6.659 1.00 74.56 171 SER A C 1
ATOM 1355 O O . SER A 1 171 ? -16.724 20.811 6.901 1.00 74.56 171 SER A O 1
ATOM 1357 N N . GLU A 1 172 ? -14.728 19.916 6.401 1.00 76.69 172 GLU A N 1
ATOM 1358 C CA . GLU A 1 172 ? -15.133 18.505 6.374 1.00 76.69 172 GLU A CA 1
ATOM 1359 C C . GLU A 1 172 ? -14.929 17.799 7.728 1.00 76.69 172 GLU A C 1
ATOM 1361 O O . GLU A 1 172 ? -15.268 16.626 7.876 1.00 76.69 172 GLU A O 1
ATOM 1366 N N . SER A 1 173 ? -14.385 18.510 8.722 1.00 80.94 173 SER A N 1
ATOM 1367 C CA . SER A 1 173 ? -14.096 18.001 10.064 1.00 80.94 173 SER A CA 1
ATOM 1368 C C . SER A 1 173 ? -15.365 17.573 10.796 1.00 80.94 173 SER A C 1
ATOM 1370 O O . SER A 1 173 ? -16.316 18.341 10.961 1.00 80.94 173 SER A O 1
ATOM 1372 N N . SER A 1 174 ? -15.361 16.345 11.301 1.00 82.75 174 SER A N 1
ATOM 1373 C CA . SER A 1 174 ? -16.403 15.813 12.165 1.00 82.75 174 SER A CA 1
ATOM 1374 C C . SER A 1 174 ? -15.987 15.837 13.634 1.00 82.75 174 SER A C 1
ATOM 1376 O O . SER A 1 174 ? -14.839 15.586 14.002 1.00 82.75 174 SER A O 1
ATOM 1378 N N . LYS A 1 175 ? -16.974 16.007 14.525 1.00 85.12 175 LYS A N 1
ATOM 1379 C CA . LYS A 1 175 ? -16.808 15.878 15.985 1.00 85.12 175 LYS A CA 1
ATOM 1380 C C . LYS A 1 175 ? -16.184 14.538 16.416 1.00 85.12 175 LYS A C 1
ATOM 1382 O O . LYS A 1 175 ? -15.607 14.455 17.500 1.00 85.12 175 LYS A O 1
ATOM 1387 N N . HIS A 1 176 ? -16.300 13.494 15.589 1.00 88.31 176 HIS A N 1
ATOM 1388 C CA . HIS A 1 176 ? -15.799 12.150 15.878 1.00 88.31 176 HIS A CA 1
ATOM 1389 C C . HIS A 1 176 ? -14.350 11.908 15.431 1.00 88.31 176 HIS A C 1
ATOM 1391 O O . HIS A 1 176 ? -13.719 10.974 15.932 1.00 88.31 176 HIS A O 1
ATOM 1397 N N . ASP A 1 177 ? -13.784 12.759 14.571 1.00 88.69 177 ASP A N 1
ATOM 1398 C CA . ASP A 1 177 ? -12.491 12.516 13.915 1.00 88.69 177 ASP A CA 1
ATOM 1399 C C . ASP A 1 177 ? -11.344 12.331 14.908 1.00 88.69 177 ASP A C 1
ATOM 1401 O O . ASP A 1 177 ? -10.541 11.408 14.780 1.00 88.69 177 ASP A O 1
ATOM 1405 N N . GLY A 1 178 ? -11.316 13.131 15.977 1.00 89.12 178 GLY A N 1
ATOM 1406 C CA . GLY A 1 178 ? -10.291 13.005 17.015 1.00 89.12 178 GLY A CA 1
ATOM 1407 C C . GLY A 1 178 ? -10.362 11.692 17.806 1.00 89.12 178 GLY A C 1
ATOM 1408 O O . GLY A 1 178 ? -9.338 11.211 18.296 1.00 89.12 178 GLY A O 1
ATOM 1409 N N . VAL A 1 179 ? -11.552 11.097 17.952 1.00 91.44 179 VAL A N 1
ATOM 1410 C CA . VAL A 1 179 ? -11.722 9.792 18.615 1.00 91.44 179 VAL A CA 1
ATOM 1411 C C . VAL A 1 179 ? -11.397 8.661 17.643 1.00 91.44 179 VAL A C 1
ATOM 1413 O O . VAL A 1 179 ? -10.681 7.733 18.023 1.00 91.44 179 VAL A O 1
ATOM 1416 N N . ILE A 1 180 ? -11.842 8.774 16.388 1.00 92.94 180 ILE A N 1
ATOM 1417 C CA . ILE A 1 180 ? -11.535 7.831 15.304 1.00 92.94 180 ILE A CA 1
ATOM 1418 C C . ILE A 1 180 ? -10.021 7.731 15.098 1.00 92.94 180 ILE A C 1
ATOM 1420 O O . ILE A 1 180 ? -9.481 6.626 15.096 1.00 92.94 180 ILE A O 1
ATOM 1424 N N . GLN A 1 181 ? -9.314 8.862 15.036 1.00 93.94 181 GLN A N 1
ATOM 1425 C CA . GLN A 1 181 ? -7.858 8.896 14.895 1.00 93.94 181 GLN A CA 1
ATOM 1426 C C . GLN A 1 181 ? -7.163 8.108 16.015 1.00 93.94 181 GLN A C 1
ATOM 1428 O O . GLN A 1 181 ? -6.392 7.185 15.752 1.00 93.94 181 GLN A O 1
ATOM 1433 N N . LYS A 1 182 ? -7.494 8.406 17.278 1.00 93.38 182 LYS A N 1
ATOM 1434 C CA . LYS A 1 182 ? -6.910 7.723 18.445 1.00 93.38 182 LYS A CA 1
ATOM 1435 C C . LYS A 1 182 ? -7.251 6.233 18.488 1.00 93.38 182 LYS A C 1
ATOM 1437 O O . LYS A 1 182 ? -6.453 5.430 18.974 1.00 93.38 182 LYS A O 1
ATOM 1442 N N . ALA A 1 183 ? -8.443 5.858 18.032 1.00 93.81 183 ALA A N 1
ATOM 1443 C CA . ALA A 1 183 ? -8.867 4.467 17.964 1.00 93.81 183 ALA A CA 1
ATOM 1444 C C . ALA A 1 183 ? -8.115 3.698 16.867 1.00 93.81 183 ALA A C 1
ATOM 1446 O O . ALA A 1 183 ? -7.670 2.579 17.113 1.00 93.81 183 ALA A O 1
ATOM 1447 N N . ILE A 1 184 ? -7.896 4.307 15.697 1.00 95.00 184 ILE A N 1
ATOM 1448 C CA . ILE A 1 184 ? -7.104 3.714 14.613 1.00 95.00 184 ILE A CA 1
ATOM 1449 C C . ILE A 1 184 ? -5.632 3.579 15.016 1.00 95.00 184 ILE A C 1
ATOM 1451 O O . ILE A 1 184 ? -5.036 2.530 14.777 1.00 95.00 184 ILE A O 1
ATOM 1455 N N . GLU A 1 185 ? -5.040 4.593 15.655 1.00 94.19 185 GLU A N 1
ATOM 1456 C CA . GLU A 1 185 ? -3.673 4.515 16.193 1.00 94.19 185 GLU A CA 1
ATOM 1457 C C . GLU A 1 185 ? -3.537 3.344 17.173 1.00 94.19 185 GLU A C 1
ATOM 1459 O O . GLU A 1 185 ? -2.648 2.500 17.031 1.00 94.19 185 GLU A O 1
ATOM 1464 N N . ARG A 1 186 ? -4.488 3.225 18.106 1.00 93.44 186 ARG A N 1
ATOM 1465 C CA . ARG A 1 186 ? -4.536 2.117 19.063 1.00 93.44 186 ARG A CA 1
ATOM 1466 C C . ARG A 1 186 ? -4.663 0.757 18.373 1.00 93.44 186 ARG A C 1
ATOM 1468 O O . ARG A 1 186 ? -3.944 -0.170 18.754 1.00 93.44 186 ARG A O 1
ATOM 1475 N N . ALA A 1 187 ? -5.554 0.638 17.389 1.00 93.75 187 ALA A N 1
ATOM 1476 C CA . ALA A 1 187 ? -5.766 -0.592 16.631 1.00 93.75 187 ALA A CA 1
ATOM 1477 C C . ALA A 1 187 ? -4.517 -0.971 15.821 1.00 93.75 187 ALA A C 1
ATOM 1479 O O . ALA A 1 187 ? -4.133 -2.137 15.771 1.00 93.75 187 ALA A O 1
ATOM 1480 N N . LYS A 1 188 ? -3.819 0.016 15.250 1.00 93.88 188 LYS A N 1
ATOM 1481 C CA . LYS A 1 188 ? -2.566 -0.187 14.518 1.00 93.88 188 LYS A CA 1
ATOM 1482 C C . LYS A 1 188 ? -1.456 -0.732 15.416 1.00 93.88 188 LYS A C 1
ATOM 1484 O O . LYS A 1 188 ? -0.758 -1.657 15.005 1.00 93.88 188 LYS A O 1
ATOM 1489 N N . GLU A 1 189 ? -1.307 -0.203 16.630 1.00 91.81 189 GLU A N 1
ATOM 1490 C CA . GLU A 1 189 ? -0.378 -0.746 17.633 1.00 91.81 189 GLU A CA 1
ATOM 1491 C C . GLU A 1 189 ? -0.743 -2.186 18.018 1.00 91.81 189 GLU A C 1
ATOM 1493 O O . GLU A 1 189 ? 0.127 -3.047 18.143 1.00 91.81 189 GLU A O 1
ATOM 1498 N N . SER A 1 190 ? -2.042 -2.463 18.162 1.00 92.06 190 SER A N 1
ATOM 1499 C CA . SER A 1 190 ? -2.560 -3.776 18.554 1.00 92.06 190 SER A CA 1
ATOM 1500 C C . SER A 1 190 ? -2.257 -4.899 17.554 1.00 92.06 190 SER A C 1
ATOM 1502 O O . SER A 1 190 ? -2.275 -6.060 17.960 1.00 92.06 190 SER A O 1
ATOM 1504 N N . ILE A 1 191 ? -1.996 -4.599 16.274 1.00 92.88 191 ILE A N 1
ATOM 1505 C CA . ILE A 1 191 ? -1.745 -5.605 15.218 1.00 92.88 191 ILE A CA 1
ATOM 1506 C C . ILE A 1 191 ? -0.539 -6.496 15.541 1.00 92.88 191 ILE A C 1
ATOM 1508 O O . ILE A 1 191 ? -0.538 -7.694 15.237 1.00 92.88 191 ILE A O 1
ATOM 1512 N N . TYR A 1 192 ? 0.494 -5.915 16.147 1.00 90.50 192 TYR A N 1
ATOM 1513 C CA . TYR A 1 192 ? 1.730 -6.626 16.473 1.00 90.50 192 TYR A CA 1
ATOM 1514 C C . TYR A 1 192 ? 1.770 -7.119 17.920 1.00 90.50 192 TYR A C 1
ATOM 1516 O O . TYR A 1 192 ? 2.671 -7.877 18.262 1.00 90.50 192 TYR A O 1
ATOM 1524 N N . MET A 1 193 ? 0.783 -6.746 18.739 1.00 91.69 193 MET A N 1
ATOM 1525 C CA . MET A 1 193 ? 0.722 -7.134 20.143 1.00 91.69 193 MET A CA 1
ATOM 1526 C C . MET A 1 193 ? 0.058 -8.496 20.336 1.00 91.69 193 MET A C 1
ATOM 1528 O O . MET A 1 193 ? -0.993 -8.789 19.756 1.00 91.69 193 MET A O 1
ATOM 1532 N N . ASN A 1 194 ? 0.621 -9.301 21.232 1.00 89.88 194 ASN A N 1
ATOM 1533 C CA . ASN A 1 194 ? -0.041 -10.506 21.726 1.00 89.88 194 ASN A CA 1
ATOM 1534 C C . ASN A 1 194 ? -1.103 -10.171 22.802 1.00 89.88 194 ASN A C 1
ATOM 1536 O O . ASN A 1 194 ? -1.233 -9.029 23.253 1.00 89.88 194 ASN A O 1
ATOM 1540 N N . LYS A 1 195 ? -1.893 -11.169 23.227 1.00 89.06 195 LYS A N 1
ATOM 1541 C CA . LYS A 1 195 ? -2.966 -10.973 24.225 1.00 89.06 195 LYS A CA 1
ATOM 1542 C C . LYS A 1 195 ? -2.440 -10.390 25.545 1.00 89.06 195 LYS A C 1
ATOM 1544 O O . LYS A 1 195 ? -3.030 -9.450 26.073 1.00 89.06 195 LYS A O 1
ATOM 1549 N N . TYR A 1 196 ? -1.302 -10.888 26.027 1.00 90.50 196 TYR A N 1
ATOM 1550 C CA . TYR A 1 196 ? -0.685 -10.436 27.275 1.00 90.50 196 TYR A CA 1
ATOM 1551 C C . TYR A 1 196 ? -0.258 -8.960 27.212 1.00 90.50 196 TYR A C 1
ATOM 1553 O O . TYR A 1 196 ? -0.509 -8.185 28.137 1.00 90.50 196 TYR A O 1
ATOM 1561 N N . GLU A 1 197 ? 0.336 -8.531 26.101 1.00 91.25 197 GLU A N 1
ATOM 1562 C CA . GLU A 1 197 ? 0.731 -7.137 25.879 1.00 91.25 197 GLU A CA 1
ATOM 1563 C C . GLU A 1 197 ? -0.480 -6.204 25.821 1.00 91.25 197 GLU A C 1
ATOM 1565 O O . GLU A 1 197 ? -0.470 -5.139 26.452 1.00 91.25 197 GLU A O 1
ATOM 1570 N N . LYS A 1 198 ? -1.558 -6.627 25.144 1.00 88.88 198 LYS A N 1
ATOM 1571 C CA . LYS A 1 198 ? -2.824 -5.879 25.105 1.00 88.88 198 LYS A CA 1
ATOM 1572 C C . LYS A 1 198 ? -3.414 -5.712 26.507 1.00 88.88 198 LYS A C 1
ATOM 1574 O O . LYS A 1 198 ? -3.806 -4.603 26.880 1.00 88.88 198 LYS A O 1
ATOM 1579 N N . GLU A 1 199 ? -3.432 -6.772 27.312 1.00 88.75 199 GLU A N 1
ATOM 1580 C CA . GLU A 1 199 ? -3.899 -6.718 28.702 1.00 88.75 199 GLU A CA 1
ATOM 1581 C C . GLU A 1 199 ? -3.030 -5.813 29.577 1.00 88.75 199 GLU A C 1
ATOM 1583 O O . GLU A 1 199 ? -3.548 -4.986 30.334 1.00 88.75 199 GLU A O 1
ATOM 1588 N N . LYS A 1 200 ? -1.704 -5.915 29.451 1.00 91.19 200 LYS A N 1
ATOM 1589 C CA . LYS A 1 200 ? -0.751 -5.070 30.180 1.00 91.19 200 LYS A CA 1
ATOM 1590 C C . LYS A 1 200 ? -0.943 -3.591 29.842 1.00 91.19 200 LYS A C 1
ATOM 1592 O O . LYS A 1 200 ? -0.926 -2.756 30.750 1.00 91.19 200 LYS A O 1
ATOM 1597 N N . ARG A 1 201 ? -1.167 -3.253 28.566 1.00 89.94 201 ARG A N 1
ATOM 1598 C CA . ARG A 1 201 ? -1.505 -1.887 28.127 1.00 89.94 201 ARG A CA 1
ATOM 1599 C C . ARG A 1 201 ? -2.830 -1.423 28.732 1.00 89.94 201 ARG A C 1
ATOM 1601 O O . ARG A 1 201 ? -2.862 -0.355 29.338 1.00 89.94 201 ARG A O 1
ATOM 1608 N N . ASN A 1 202 ? -3.875 -2.249 28.652 1.00 88.12 202 ASN A N 1
ATOM 1609 C CA . ASN A 1 202 ? -5.193 -1.934 29.210 1.00 88.12 202 ASN A CA 1
ATOM 1610 C C . ASN A 1 202 ? -5.114 -1.636 30.718 1.00 88.12 202 ASN A C 1
ATOM 1612 O O . ASN A 1 202 ? -5.622 -0.614 31.167 1.00 88.12 202 ASN A O 1
ATOM 1616 N N . LYS A 1 203 ? -4.409 -2.471 31.496 1.00 89.44 203 LYS A N 1
ATOM 1617 C CA . LYS A 1 203 ? -4.206 -2.254 32.941 1.00 89.44 203 LYS A CA 1
ATOM 1618 C C . LYS A 1 203 ? -3.479 -0.937 33.236 1.00 89.44 203 LYS A C 1
ATOM 1620 O O . LYS A 1 203 ? -3.784 -0.268 34.218 1.00 89.44 203 LYS A O 1
ATOM 1625 N N . ARG A 1 204 ? -2.502 -0.554 32.406 1.00 89.31 204 ARG A N 1
ATOM 1626 C CA . ARG A 1 204 ? -1.752 0.705 32.564 1.00 89.31 204 ARG A CA 1
ATOM 1627 C C . ARG A 1 204 ? -2.608 1.933 32.272 1.00 89.31 204 ARG A C 1
ATOM 1629 O O . ARG A 1 204 ? -2.449 2.936 32.960 1.00 89.31 204 ARG A O 1
ATOM 1636 N N . GLU A 1 205 ? -3.470 1.876 31.265 1.00 86.94 205 GLU A N 1
ATOM 1637 C CA . GLU A 1 205 ? -4.356 2.994 30.925 1.00 86.94 205 GLU A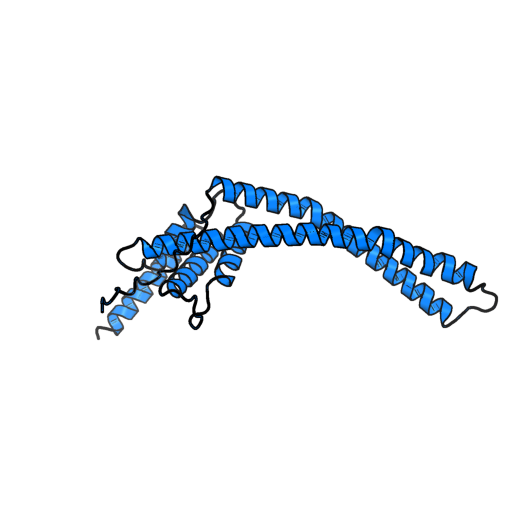 CA 1
ATOM 1638 C C . GLU A 1 205 ? -5.451 3.196 31.965 1.00 86.94 205 GLU A C 1
ATOM 1640 O O . GLU A 1 205 ? -5.608 4.322 32.423 1.00 86.94 205 GLU A O 1
ATOM 1645 N N . ILE A 1 206 ? -6.085 2.117 32.438 1.00 88.31 206 ILE A N 1
ATOM 1646 C CA . ILE A 1 206 ? -7.082 2.182 33.520 1.00 88.31 206 ILE A CA 1
ATOM 1647 C C . ILE A 1 206 ? -6.477 2.862 34.757 1.00 88.31 206 ILE A C 1
ATOM 1649 O O . ILE A 1 206 ? -7.006 3.851 35.253 1.00 88.31 206 ILE A O 1
ATOM 1653 N N . LYS A 1 207 ? -5.276 2.439 35.181 1.00 88.81 207 LYS A N 1
ATOM 1654 C CA . LYS A 1 207 ? -4.562 3.080 36.301 1.00 88.81 207 LYS A CA 1
ATOM 1655 C C . LYS A 1 207 ? -4.253 4.562 36.058 1.00 88.81 207 LYS A C 1
ATOM 1657 O O . LYS A 1 207 ? -4.176 5.336 37.010 1.00 88.81 207 LYS A O 1
ATOM 1662 N N . LYS A 1 208 ? -3.998 4.974 34.810 1.00 87.62 208 LYS A N 1
ATOM 1663 C CA . LYS A 1 208 ? -3.756 6.387 34.466 1.00 87.62 208 LYS A CA 1
ATOM 1664 C C . LYS A 1 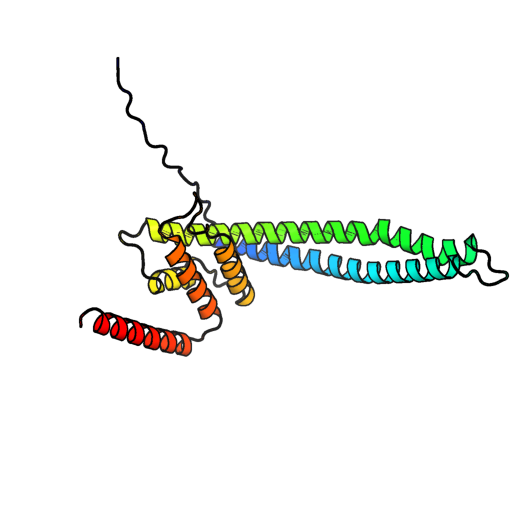208 ? -5.052 7.197 34.513 1.00 87.62 208 LYS A C 1
ATOM 1666 O O . LYS A 1 208 ? -5.014 8.336 34.968 1.00 87.62 208 LYS A O 1
ATOM 1671 N N . GLU A 1 209 ? -6.161 6.628 34.062 1.00 84.81 209 GLU A N 1
ATOM 1672 C CA . GLU A 1 209 ? -7.485 7.256 34.087 1.00 84.81 209 GLU A CA 1
ATOM 1673 C C . GLU A 1 209 ? -7.995 7.415 35.522 1.00 84.81 209 GLU A C 1
ATOM 1675 O O . GLU A 1 209 ? -8.370 8.518 35.907 1.00 84.81 209 GLU A O 1
ATOM 1680 N N . GLU A 1 210 ? -7.864 6.383 36.358 1.00 85.25 210 GLU A N 1
ATOM 1681 C CA . GLU A 1 210 ? -8.184 6.447 37.792 1.00 85.25 210 GLU A CA 1
ATOM 1682 C C . GLU A 1 210 ? -7.370 7.527 38.517 1.00 85.25 210 GLU A C 1
ATOM 1684 O O . GLU A 1 210 ? -7.908 8.305 39.303 1.00 85.25 210 GLU A O 1
ATOM 1689 N N . LYS A 1 211 ? -6.063 7.621 38.233 1.00 86.69 211 LYS A N 1
ATOM 1690 C CA . LYS A 1 211 ? -5.202 8.669 38.804 1.00 86.69 211 LYS A CA 1
ATOM 1691 C C . LYS A 1 211 ? -5.601 10.071 38.345 1.00 86.69 211 LYS A C 1
ATOM 1693 O O . LYS A 1 211 ? -5.479 11.010 39.125 1.00 86.69 211 LYS A O 1
ATOM 1698 N N . LYS A 1 212 ? -6.047 10.228 37.096 1.00 85.62 212 LYS A N 1
ATOM 1699 C CA . LYS A 1 212 ? -6.534 11.515 36.579 1.00 85.62 212 LYS A CA 1
ATOM 1700 C C . LYS A 1 212 ? -7.866 11.906 37.214 1.00 85.62 212 LYS A C 1
ATOM 1702 O O . LYS A 1 212 ? -7.992 13.045 37.636 1.00 85.62 212 LYS A O 1
ATOM 1707 N N . ALA A 1 213 ? -8.804 10.969 37.346 1.00 81.31 213 ALA A N 1
ATOM 1708 C CA . ALA A 1 213 ? -10.089 11.209 38.000 1.00 81.31 213 ALA A CA 1
ATOM 1709 C C . ALA A 1 213 ? -9.913 11.608 39.475 1.00 81.31 213 ALA A C 1
ATOM 1711 O O . ALA A 1 213 ? -10.514 12.574 39.930 1.00 81.31 213 ALA A O 1
ATOM 1712 N N . LYS A 1 214 ? -9.005 10.940 40.201 1.00 81.12 214 LYS A N 1
ATOM 1713 C CA . LYS A 1 214 ? -8.671 11.299 41.591 1.00 81.12 214 LYS A CA 1
ATOM 1714 C C . LYS A 1 214 ? -8.060 12.697 41.736 1.00 81.12 214 LYS A C 1
ATOM 1716 O O . LYS A 1 214 ? -8.277 13.328 42.757 1.00 81.12 214 LYS A O 1
ATOM 1721 N N . LYS A 1 215 ? -7.312 13.179 40.737 1.00 79.31 215 LYS A N 1
ATOM 1722 C CA . LYS A 1 215 ? -6.753 14.543 40.723 1.00 79.31 215 LYS A CA 1
ATOM 1723 C C . LYS A 1 215 ? -7.758 15.624 40.324 1.00 79.31 215 LYS A C 1
ATOM 1725 O O . LYS A 1 215 ? -7.495 16.781 40.593 1.00 79.31 215 LYS A O 1
ATOM 1730 N N . LEU A 1 216 ? -8.832 15.265 39.622 1.00 72.38 216 LEU A N 1
ATOM 1731 C CA . LEU A 1 216 ? -9.862 16.214 39.189 1.00 72.38 216 LEU A CA 1
ATOM 1732 C C . LEU A 1 216 ? -10.939 16.433 40.267 1.00 72.38 216 LEU A C 1
ATOM 1734 O O . LEU A 1 216 ? -11.622 17.447 40.249 1.00 72.38 216 LEU A O 1
ATOM 1738 N N . ASN A 1 217 ? -11.087 15.462 41.174 1.00 67.25 217 ASN A N 1
ATOM 1739 C CA . ASN A 1 217 ? -12.064 15.458 42.265 1.00 67.25 217 ASN A CA 1
ATOM 1740 C C . ASN A 1 217 ? -11.451 15.850 43.627 1.00 67.25 217 ASN A C 1
ATOM 1742 O O . ASN A 1 217 ? -12.096 15.655 44.656 1.00 67.25 217 ASN A O 1
ATOM 1746 N N . SER A 1 218 ? -10.203 16.324 43.633 1.00 58.47 218 SER A N 1
ATOM 1747 C CA . SER A 1 218 ? -9.473 16.845 44.795 1.00 58.47 218 SER A CA 1
ATOM 1748 C C . SER A 1 218 ? -9.104 18.294 44.546 1.00 58.47 218 SER A C 1
ATOM 1750 O O . SER A 1 218 ? -8.878 18.971 45.569 1.00 58.47 218 SER A O 1
#

Radius of gyration: 27.97 Å; Cα contacts (8 Å, |Δi|>4): 182; chains: 1; bounding box: 90×48×81 Å

Solvent-accessible surface area (backbone atoms only — not comparable to full-atom values): 12019 Å² total; per-residue (Å²): 137,82,85,75,80,84,74,80,82,69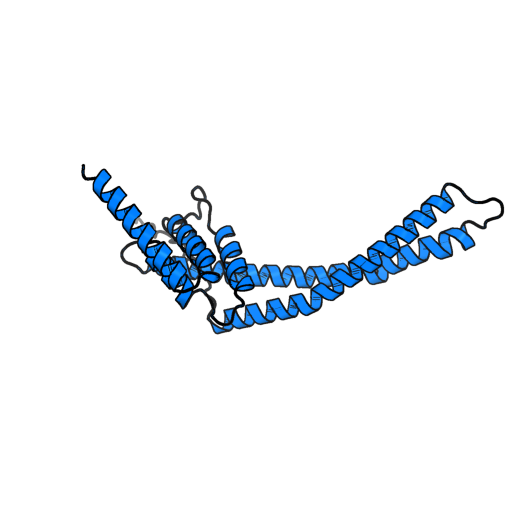,80,79,74,82,67,69,68,67,51,74,66,56,49,51,50,44,51,53,48,37,53,52,33,48,69,61,15,49,58,36,38,51,54,21,53,56,51,44,52,54,27,52,52,25,41,51,54,24,51,50,44,68,76,58,65,59,91,93,61,52,59,60,74,70,27,39,58,70,23,36,51,51,23,51,47,47,40,62,74,44,28,47,56,28,42,53,51,17,47,53,29,49,52,51,38,50,51,45,52,48,54,52,16,52,19,43,46,44,51,58,47,52,55,40,70,72,37,97,55,77,62,53,46,67,59,47,15,52,45,40,60,69,68,64,46,61,85,89,50,52,64,67,55,52,40,49,42,44,54,50,26,57,71,69,55,58,54,86,87,43,96,77,39,54,95,56,49,72,46,52,47,55,9,46,54,50,36,43,58,48,67,80,47,53,73,67,56,51,50,54,50,50,57,53,49,52,55,51,50,53,55,48,54,57,63,73,78,104

Sequence (218 aa):
MSLQPLIPLTPVVNRDFLTKEEKIDCYQKVSSHLWRGAPAAICAAILLVFCIFGFILGAVLLGAPLEGVSIINEVILPWLVPSVLVFILIVLPLNIYAYSHHKEVLALHKRIAESNYNEAHNYCEKEKKTPDKKVLSNYIESKVLIPEYSKRFSSMILGKTLRIIPNKNSSESSKHDGVIQKAIERAKESIYMNKYEKEKRNKREIKKEEKKAKKLNS

Mean predicted aligned error: 9.09 Å

Secondary structure (DSSP, 8-state):
-------------------HHHHHHHHHHHHHHHHHHHHHHHHHHHHHHHHHHHHHHHHHHHHSPPTT--IIIIIIIIIIHHHHHHIIIIIHHHHHHHHHHHHHHHHHHHHHHHHHHHHHHHHHHHSSSPPPHHHHHHHIIIIIS-TTS-HHHHHHHHHHHHHHSPPTTSTT--TTHHHHHHHHHHHHHHTT--HHHHHHHHHHHHHHHHHHHHHH--